Protein AF-A0A9P0J858-F1 (afdb_monomer_lite)

pLDDT: mean 81.97, std 13.22, range [47.34, 96.69]

Radius of gyration: 17.84 Å; chains: 1; bounding box: 43×34×47 Å

Sequence (240 aa):
MNMLKDSRVKEYVSSLEGWNPVQCMPLYCQCFNEHVSENAHSVTAHPFSNNMAELAATQGPKSIRSITMYISTTSYFNGDTMKYLVNEMLQSKDVATIEQYYNVLDQNFKMHPPCAQYMDKEYEKLLLLSYRKYFGEMSLWDYIIELLNQITTGDILYGDNEAYDLAFKRCLSFCICILQIDFEVSKRKNVRSLVAKCLNYHSRKTRMSVITKLLDMLYNTGYDFLTQVIDLALLVNQLK

Structure (mmCIF, N/CA/C/O backbone):
data_AF-A0A9P0J858-F1
#
_entry.id   AF-A0A9P0J858-F1
#
loop_
_atom_site.group_PDB
_atom_site.id
_atom_site.type_symbol
_atom_site.label_atom_id
_atom_site.label_alt_id
_atom_site.label_comp_id
_atom_site.label_asym_id
_atom_site.label_entity_id
_atom_site.label_seq_id
_atom_site.pdbx_PDB_ins_code
_atom_site.Cartn_x
_atom_site.Cartn_y
_atom_site.Cartn_z
_atom_site.occupancy
_atom_site.B_iso_or_equiv
_atom_site.auth_seq_id
_atom_site.auth_comp_id
_atom_site.auth_asym_id
_atom_site.auth_atom_id
_atom_site.pdbx_PDB_model_num
ATOM 1 N N . MET A 1 1 ? -21.632 -10.146 6.592 1.00 66.00 1 MET A N 1
ATOM 2 C CA . MET A 1 1 ? -20.884 -10.831 7.669 1.00 66.00 1 MET A CA 1
ATOM 3 C C . MET A 1 1 ? -19.796 -9.879 8.144 1.00 66.00 1 MET A C 1
ATOM 5 O O . MET A 1 1 ? -19.232 -9.228 7.283 1.00 66.00 1 MET A O 1
ATOM 9 N N . ASN A 1 2 ? -19.547 -9.746 9.452 1.00 82.25 2 ASN A N 1
ATOM 10 C CA . ASN A 1 2 ? -18.424 -8.942 9.960 1.00 82.25 2 ASN A CA 1
ATOM 11 C C . ASN A 1 2 ? -17.177 -9.836 10.000 1.00 82.25 2 ASN A C 1
ATOM 13 O O . ASN A 1 2 ? -17.187 -10.816 10.750 1.00 82.25 2 ASN A O 1
ATOM 17 N N . MET A 1 3 ? -16.144 -9.521 9.213 1.00 87.38 3 MET A N 1
ATOM 18 C CA . MET A 1 3 ? -14.974 -10.396 9.055 1.00 87.38 3 MET A CA 1
ATOM 19 C C . MET A 1 3 ? -14.223 -10.608 10.374 1.00 87.38 3 MET A C 1
ATOM 21 O O . MET A 1 3 ? -13.735 -11.698 10.634 1.00 87.38 3 MET A O 1
ATOM 25 N N . LEU A 1 4 ? -14.185 -9.604 11.258 1.00 85.19 4 LEU A N 1
ATOM 26 C CA . LEU A 1 4 ? -13.467 -9.687 12.538 1.00 85.19 4 LEU A CA 1
ATOM 27 C C . LEU A 1 4 ? -14.136 -10.662 13.523 1.00 85.19 4 LEU A C 1
ATOM 29 O O . LEU A 1 4 ? -13.590 -10.961 14.586 1.00 85.19 4 LEU A O 1
ATOM 33 N N . LYS A 1 5 ? -15.338 -11.158 13.197 1.00 87.06 5 LYS A N 1
ATOM 34 C CA . LYS A 1 5 ? -16.023 -12.215 13.949 1.00 87.06 5 LYS A CA 1
ATOM 35 C C . LYS A 1 5 ? -15.816 -13.617 13.358 1.00 87.06 5 LYS A C 1
ATOM 37 O O . LYS A 1 5 ? -16.161 -14.570 14.059 1.00 87.06 5 LYS A O 1
ATOM 42 N N . ASP A 1 6 ? -15.270 -13.740 12.143 1.00 88.62 6 ASP A N 1
ATOM 43 C CA . ASP A 1 6 ? -14.966 -15.017 11.474 1.00 88.62 6 ASP A CA 1
ATOM 44 C C . ASP A 1 6 ? -13.903 -15.798 12.267 1.00 88.62 6 ASP A C 1
ATOM 46 O O . ASP A 1 6 ? -12.954 -15.215 12.800 1.00 88.62 6 ASP A O 1
ATOM 50 N N . SER A 1 7 ? -14.074 -17.117 12.393 1.00 88.12 7 SER A N 1
ATOM 51 C CA . SER A 1 7 ? -13.167 -17.966 13.174 1.00 88.12 7 SER A CA 1
ATOM 52 C C . SER A 1 7 ? -11.755 -17.995 12.594 1.00 88.12 7 SER A C 1
ATOM 54 O O . SER A 1 7 ? -10.802 -17.927 13.362 1.00 88.12 7 SER A O 1
ATOM 56 N N . ARG A 1 8 ? -11.606 -17.988 11.264 1.00 85.62 8 ARG A N 1
ATOM 57 C CA . ARG A 1 8 ? -10.294 -18.000 10.594 1.00 85.62 8 ARG A CA 1
ATOM 58 C C . ARG A 1 8 ? -9.530 -16.707 10.847 1.00 85.62 8 ARG A C 1
ATOM 60 O O . ARG A 1 8 ? -8.325 -16.727 11.061 1.00 85.62 8 ARG A O 1
ATOM 67 N N . VAL A 1 9 ? -10.239 -15.577 10.866 1.00 85.12 9 VAL A N 1
ATOM 68 C CA . VAL A 1 9 ? -9.638 -14.277 11.197 1.00 85.12 9 VAL A CA 1
ATOM 69 C C . VAL A 1 9 ? -9.217 -14.245 12.667 1.00 85.12 9 VAL A C 1
ATOM 71 O O . VAL A 1 9 ? -8.133 -13.763 12.977 1.00 85.12 9 VAL A O 1
ATOM 74 N N . LYS A 1 10 ? -10.016 -14.807 13.583 1.00 86.88 10 LYS A N 1
ATOM 75 C CA . LYS A 1 10 ? -9.639 -14.919 15.004 1.00 86.88 10 LYS A CA 1
ATOM 76 C C . LYS A 1 10 ? -8.435 -15.828 15.230 1.00 86.88 10 LYS A C 1
ATOM 78 O O . LYS A 1 10 ? -7.585 -15.492 16.050 1.00 86.88 10 LYS A O 1
ATOM 83 N N . GLU A 1 11 ? -8.362 -16.954 14.527 1.00 86.38 11 GLU A N 1
ATOM 84 C CA . GLU A 1 11 ? -7.211 -17.862 14.552 1.00 86.38 11 GLU A CA 1
ATOM 85 C C . GLU A 1 11 ? -5.959 -17.162 14.028 1.00 86.38 11 GLU A C 1
ATOM 87 O O . GLU A 1 11 ? -4.933 -17.177 14.703 1.00 86.38 11 GLU A O 1
ATOM 92 N N . TYR A 1 12 ? -6.067 -16.462 12.894 1.00 84.56 12 TYR A N 1
ATOM 93 C CA . TYR A 1 12 ? -4.981 -15.648 12.357 1.00 84.56 12 TYR A CA 1
ATOM 94 C C . TYR A 1 12 ? -4.505 -14.606 13.374 1.00 84.56 12 TYR A C 1
ATOM 96 O O . TYR A 1 12 ? -3.331 -14.591 13.722 1.00 84.56 12 TYR A O 1
ATOM 104 N N . VAL A 1 13 ? -5.408 -13.803 13.943 1.00 81.75 13 VAL A N 1
ATOM 105 C CA . VAL A 1 13 ? -5.056 -12.801 14.967 1.00 81.75 13 VAL A CA 1
ATOM 106 C C . VAL A 1 13 ? -4.408 -13.442 16.194 1.00 81.75 13 VAL A C 1
ATOM 108 O O . VAL A 1 13 ? -3.458 -12.895 16.745 1.00 81.75 13 VAL A O 1
ATOM 111 N N . SER A 1 14 ? -4.891 -14.611 16.614 1.00 83.31 14 SER A N 1
ATOM 112 C CA . SER A 1 14 ? -4.324 -15.343 17.752 1.00 83.31 14 SER A CA 1
ATOM 113 C C . SER A 1 14 ? -2.917 -15.865 17.443 1.00 83.31 14 SER A C 1
ATOM 115 O O . SER A 1 14 ? -2.055 -15.818 18.314 1.00 83.31 14 SER A O 1
ATOM 117 N N . SER A 1 15 ? -2.659 -16.285 16.198 1.00 81.38 15 SER A N 1
ATOM 118 C CA . SER A 1 15 ? -1.329 -16.708 15.730 1.00 81.38 15 SER A CA 1
ATOM 119 C C . SER A 1 15 ? -0.301 -15.576 15.687 1.00 81.38 15 SER A C 1
ATOM 121 O O . SER A 1 15 ? 0.895 -15.840 15.618 1.00 81.38 15 SER A O 1
ATOM 123 N N . LEU A 1 16 ? -0.749 -14.319 15.753 1.00 71.94 16 LEU A N 1
ATOM 124 C CA . LEU A 1 16 ? 0.148 -13.174 15.844 1.00 71.94 16 LEU A CA 1
ATOM 125 C C . LEU A 1 16 ? 0.725 -12.990 17.249 1.00 71.94 16 LEU A C 1
ATOM 127 O O . LEU A 1 16 ? 1.634 -12.193 17.391 1.00 71.94 16 LEU A O 1
ATOM 131 N N . GLU A 1 17 ? 0.222 -13.663 18.292 1.00 71.50 17 GLU A N 1
ATOM 132 C CA . GLU A 1 17 ? 0.772 -13.601 19.664 1.00 71.50 17 GLU A CA 1
ATOM 133 C C . GLU A 1 17 ? 0.976 -12.169 20.217 1.00 71.50 17 GLU A C 1
ATOM 135 O O . GLU A 1 17 ? 1.878 -11.901 21.008 1.00 71.50 17 GLU A O 1
ATOM 140 N N . GLY A 1 18 ? 0.134 -11.218 19.799 1.00 62.19 18 GLY A N 1
ATOM 141 C CA . GLY A 1 18 ? 0.247 -9.804 20.181 1.00 62.19 18 GLY A CA 1
ATOM 142 C C . GLY A 1 18 ? 1.180 -8.966 19.295 1.00 62.19 18 GLY A C 1
ATOM 143 O O . GLY A 1 18 ? 1.258 -7.752 19.484 1.00 62.19 18 GLY A O 1
ATOM 144 N N . TRP A 1 19 ? 1.834 -9.574 18.305 1.00 60.59 19 TRP A N 1
ATOM 145 C CA . TRP A 1 19 ? 2.518 -8.872 17.224 1.00 60.59 19 TRP A CA 1
ATOM 146 C C . TRP A 1 19 ? 1.516 -8.251 16.246 1.00 60.59 19 TRP A C 1
ATOM 148 O O . TRP A 1 19 ? 0.384 -8.710 16.085 1.00 60.59 19 TRP A O 1
ATOM 158 N N . ASN A 1 20 ? 1.941 -7.190 15.560 1.00 61.28 20 ASN A N 1
ATOM 159 C CA . ASN A 1 20 ? 1.153 -6.637 14.466 1.00 61.28 20 ASN A CA 1
ATOM 160 C C . ASN A 1 20 ? 1.157 -7.601 13.263 1.00 61.28 20 ASN A C 1
ATOM 162 O O . ASN A 1 20 ? 2.195 -8.205 12.981 1.00 61.28 20 ASN A O 1
ATOM 166 N N . PRO A 1 21 ? 0.034 -7.711 12.523 1.00 57.91 21 PRO A N 1
ATOM 167 C CA . PRO A 1 21 ? -0.090 -8.599 11.359 1.00 57.91 21 PRO A CA 1
ATOM 168 C C . PRO A 1 21 ? 0.957 -8.296 10.287 1.00 57.91 21 PRO A C 1
ATOM 170 O O . PRO A 1 21 ? 1.506 -9.188 9.640 1.00 57.91 21 PRO A O 1
ATOM 173 N N . VAL A 1 22 ? 1.304 -7.016 10.164 1.00 58.97 22 VAL A N 1
ATOM 174 C CA . VAL A 1 22 ? 2.378 -6.568 9.300 1.00 58.97 22 VAL A CA 1
ATOM 175 C C . VAL A 1 22 ? 3.723 -6.780 10.001 1.00 58.97 22 VAL A C 1
ATOM 177 O O . VAL A 1 22 ? 4.236 -5.901 10.693 1.00 58.97 22 VAL A O 1
ATOM 180 N N . GLN A 1 23 ? 4.355 -7.922 9.740 1.00 51.47 23 GLN A N 1
ATOM 181 C CA . GLN A 1 23 ? 5.756 -8.181 10.101 1.00 51.47 23 GLN A CA 1
ATOM 182 C C . GLN A 1 23 ? 6.754 -7.434 9.186 1.00 51.47 23 GLN A C 1
ATOM 184 O O . GLN A 1 23 ? 7.890 -7.864 9.000 1.00 51.47 23 GLN A O 1
ATOM 189 N N . CYS A 1 24 ? 6.361 -6.285 8.621 1.00 51.75 24 CYS A N 1
ATOM 190 C CA . CYS A 1 24 ? 7.266 -5.324 7.987 1.00 51.75 24 CYS A CA 1
ATOM 191 C C . CYS A 1 24 ? 8.060 -4.607 9.096 1.00 51.75 24 CYS A C 1
ATOM 193 O O . CYS A 1 24 ? 7.981 -3.390 9.213 1.00 51.75 24 CYS A O 1
ATOM 195 N N . MET A 1 25 ? 8.785 -5.323 9.963 1.00 53.50 25 MET A N 1
ATOM 196 C CA . MET A 1 25 ? 9.724 -4.651 10.858 1.00 53.50 25 MET A CA 1
ATOM 197 C C . MET A 1 25 ? 10.929 -4.219 10.024 1.00 53.50 25 MET A C 1
ATOM 199 O O . MET A 1 25 ? 11.618 -5.077 9.464 1.00 53.50 25 MET A O 1
ATOM 203 N N . PRO A 1 26 ? 11.204 -2.909 9.900 1.00 55.34 26 PRO A N 1
ATOM 204 C CA . PRO A 1 26 ? 12.405 -2.459 9.228 1.00 55.34 26 PRO A CA 1
ATOM 205 C C . PRO A 1 26 ? 13.581 -2.986 10.035 1.00 55.34 26 PRO A C 1
ATOM 207 O O . PRO A 1 26 ? 13.772 -2.586 11.182 1.00 55.34 26 PRO A O 1
ATOM 210 N N . LEU A 1 27 ? 14.362 -3.882 9.432 1.00 49.22 27 LEU A N 1
ATOM 211 C CA . LEU A 1 27 ? 15.476 -4.580 10.084 1.00 49.22 27 LEU A CA 1
ATOM 212 C C . LEU A 1 27 ? 16.525 -3.619 10.679 1.00 49.22 27 LEU A C 1
ATOM 214 O O . LEU A 1 27 ? 17.363 -4.040 11.471 1.00 49.22 27 LEU A O 1
ATOM 218 N N . TYR A 1 28 ? 16.481 -2.336 10.297 1.00 51.25 28 TYR A N 1
ATOM 219 C CA . TYR A 1 28 ? 17.531 -1.361 10.565 1.00 51.25 28 TYR A CA 1
ATOM 220 C C . TYR A 1 28 ? 17.058 -0.010 11.145 1.00 51.25 28 TYR A C 1
ATOM 222 O O . TYR A 1 28 ? 17.923 0.783 11.519 1.00 51.25 28 TYR A O 1
ATOM 230 N N . CYS A 1 29 ? 15.748 0.304 11.254 1.00 59.34 29 CYS A N 1
ATOM 231 C CA . CYS A 1 29 ? 15.344 1.599 11.850 1.00 59.34 29 CYS A CA 1
ATOM 232 C C . CYS A 1 29 ? 15.440 1.512 13.379 1.00 59.34 29 CYS A C 1
ATOM 234 O O . CYS A 1 29 ? 14.600 0.918 14.055 1.00 59.34 29 CYS A O 1
ATOM 236 N N . GLN A 1 30 ? 16.467 2.157 13.934 1.00 55.56 30 GLN A N 1
ATOM 237 C CA . GLN A 1 30 ? 16.695 2.202 15.377 1.00 55.56 30 GLN A CA 1
ATOM 238 C C . GLN A 1 30 ? 15.524 2.844 16.136 1.00 55.56 30 GLN A C 1
ATOM 240 O O . GLN A 1 30 ? 15.331 2.504 17.295 1.00 55.56 30 GLN A O 1
ATOM 245 N N . CYS A 1 31 ? 14.687 3.689 15.511 1.00 57.62 31 CYS A N 1
ATOM 246 C CA . CYS A 1 31 ? 13.515 4.285 16.171 1.00 57.62 31 CYS A CA 1
ATOM 247 C C . CYS A 1 31 ? 12.468 3.273 16.667 1.00 57.62 31 CYS A C 1
ATOM 249 O O . CYS A 1 31 ? 11.548 3.667 17.386 1.00 57.62 31 CYS A O 1
ATOM 251 N N . PHE A 1 32 ? 12.577 1.995 16.294 1.00 57.56 32 PHE A N 1
ATOM 252 C CA . PHE A 1 32 ? 11.739 0.939 16.861 1.00 57.56 32 PHE A CA 1
ATOM 253 C C . PHE A 1 32 ? 12.270 0.390 18.194 1.00 57.56 32 PHE A C 1
ATOM 255 O O . PHE A 1 32 ? 11.466 -0.155 18.952 1.00 57.56 32 PHE A O 1
ATOM 262 N N . ASN A 1 33 ? 13.546 0.622 18.529 1.00 58.53 33 ASN A N 1
ATOM 263 C CA . ASN A 1 33 ? 14.139 0.287 19.825 1.00 58.53 33 ASN A CA 1
ATOM 264 C C . ASN A 1 33 ? 13.772 1.339 20.885 1.00 58.53 33 ASN A C 1
ATOM 266 O O . ASN A 1 33 ? 13.662 2.527 20.588 1.00 58.53 33 ASN A O 1
ATOM 270 N N . GLU A 1 34 ? 13.608 0.908 22.137 1.00 52.09 34 GLU A N 1
ATOM 271 C CA . GLU A 1 34 ? 13.047 1.718 23.232 1.00 52.09 34 GLU A CA 1
ATOM 272 C C . GLU A 1 34 ? 13.891 2.949 23.628 1.00 52.09 34 GLU A C 1
ATOM 274 O O . GLU A 1 34 ? 13.424 3.786 24.401 1.00 52.09 34 GLU A O 1
ATOM 279 N N . HIS A 1 35 ? 15.119 3.100 23.116 1.00 49.91 35 HIS A N 1
ATOM 280 C CA . HIS A 1 35 ? 16.083 4.119 23.555 1.00 49.91 35 HIS A CA 1
ATOM 281 C C . HIS A 1 35 ? 16.768 4.819 22.380 1.00 49.91 35 HIS A C 1
ATOM 283 O O . HIS A 1 35 ? 17.926 4.539 22.068 1.00 49.91 35 HIS A O 1
ATOM 289 N N . VAL A 1 36 ? 16.074 5.753 21.731 1.00 50.72 36 VAL A N 1
ATOM 290 C CA . VAL A 1 36 ? 16.665 6.536 20.641 1.00 50.72 36 VAL A CA 1
ATOM 291 C C . VAL A 1 36 ? 16.443 8.032 20.828 1.00 50.72 36 VAL A C 1
ATOM 293 O O . VAL A 1 36 ? 15.341 8.475 21.143 1.00 50.72 36 VAL A O 1
ATOM 296 N N . SER A 1 37 ? 17.519 8.803 20.634 1.00 48.28 37 SER A N 1
ATOM 297 C CA . SER A 1 37 ? 17.498 10.267 20.657 1.00 48.28 37 SER A CA 1
ATOM 298 C C . SER A 1 37 ? 16.643 10.815 19.510 1.00 48.28 37 SER A C 1
ATOM 300 O O . SER A 1 37 ? 16.574 10.215 18.437 1.00 48.28 37 SER A O 1
ATOM 302 N N . GLU A 1 38 ? 16.039 11.994 19.692 1.00 47.34 38 GLU A N 1
ATOM 303 C CA . GLU A 1 38 ? 15.241 12.694 18.662 1.00 47.34 38 GLU A CA 1
ATOM 304 C C . GLU A 1 38 ? 15.978 12.876 17.312 1.00 47.34 38 GLU A C 1
ATOM 306 O O . GLU A 1 38 ? 15.351 13.155 16.291 1.00 47.34 38 GLU A O 1
ATOM 311 N N . ASN A 1 39 ? 17.297 12.643 17.286 1.00 47.88 39 ASN A N 1
ATOM 312 C CA . ASN A 1 39 ? 18.208 12.863 16.170 1.00 47.88 39 ASN A CA 1
ATOM 313 C C . ASN A 1 39 ? 18.702 11.584 15.461 1.00 47.88 39 ASN A C 1
ATOM 315 O O . ASN A 1 39 ? 19.632 11.685 14.667 1.00 47.88 39 ASN A O 1
ATOM 319 N N . ALA A 1 40 ? 18.132 10.391 15.676 1.00 51.72 40 ALA A N 1
ATOM 320 C CA . ALA A 1 40 ? 18.616 9.173 14.988 1.00 51.72 40 ALA A CA 1
ATOM 321 C C . ALA A 1 40 ? 18.560 9.217 13.455 1.00 51.72 40 ALA A C 1
ATOM 323 O O . ALA A 1 40 ? 19.334 8.534 12.790 1.00 51.72 40 ALA A O 1
ATOM 324 N N . HIS A 1 41 ? 17.675 10.041 12.896 1.00 56.31 41 HIS A N 1
ATOM 325 C CA . HIS A 1 41 ? 17.655 10.347 11.469 1.00 56.31 41 HIS A CA 1
ATOM 326 C C . HIS A 1 41 ? 18.034 11.805 11.190 1.00 56.31 41 HIS A C 1
ATOM 328 O O . HIS A 1 41 ? 17.523 12.380 10.227 1.00 56.31 41 HIS A O 1
ATOM 334 N N . SER A 1 42 ? 18.874 12.420 12.041 1.00 52.47 42 SER A N 1
ATOM 335 C CA . SER A 1 42 ? 19.384 13.791 11.865 1.00 52.47 42 SER A CA 1
ATOM 336 C C . SER A 1 42 ? 19.690 14.038 10.396 1.00 52.47 42 SER A C 1
ATOM 338 O O . SER A 1 42 ? 20.321 13.165 9.815 1.00 52.47 42 SER A O 1
ATOM 340 N N . VAL A 1 43 ? 19.222 15.161 9.835 1.00 55.62 43 VAL A N 1
ATOM 341 C CA . VAL A 1 43 ? 19.233 15.634 8.425 1.00 55.62 43 VAL A CA 1
ATOM 342 C C . VAL A 1 43 ? 20.446 15.189 7.574 1.00 55.62 43 VAL A C 1
ATOM 344 O O . VAL A 1 43 ? 21.252 15.999 7.136 1.00 55.62 43 VAL A O 1
ATOM 347 N N . THR A 1 44 ? 20.605 13.891 7.351 1.00 60.50 44 THR A N 1
ATOM 348 C CA . THR A 1 44 ? 21.760 13.270 6.675 1.00 60.50 44 THR A CA 1
ATOM 349 C C . THR A 1 44 ? 21.323 12.505 5.440 1.00 60.50 44 THR A C 1
ATOM 351 O O . THR A 1 44 ? 22.143 12.238 4.566 1.00 60.50 44 THR A O 1
ATOM 354 N N . ALA A 1 45 ? 20.031 12.182 5.348 1.00 71.44 45 ALA A N 1
ATOM 355 C CA . ALA A 1 45 ? 19.435 11.608 4.164 1.00 71.44 45 ALA A CA 1
ATOM 356 C C . ALA A 1 45 ? 18.876 12.716 3.264 1.00 71.44 45 ALA A C 1
ATOM 358 O O . ALA A 1 45 ? 18.123 13.583 3.718 1.00 71.44 45 ALA A O 1
ATOM 359 N N . HIS A 1 46 ? 19.229 12.679 1.982 1.00 80.31 46 HIS A N 1
ATOM 360 C CA . HIS A 1 46 ? 18.769 13.641 0.984 1.00 80.31 46 HIS A CA 1
ATOM 361 C C . HIS A 1 46 ? 17.959 12.945 -0.114 1.00 80.31 46 HIS A C 1
ATOM 363 O O . HIS A 1 46 ? 18.290 11.817 -0.498 1.00 80.31 46 HIS A O 1
ATOM 369 N N . PRO A 1 47 ? 16.912 13.603 -0.642 1.00 82.00 47 PRO A N 1
ATOM 370 C CA . PRO A 1 47 ? 16.139 13.033 -1.728 1.00 82.00 47 PRO A CA 1
ATOM 371 C C . PRO A 1 47 ? 17.034 12.878 -2.960 1.00 82.00 47 PRO A C 1
ATOM 373 O O . PRO A 1 47 ? 17.735 13.810 -3.363 1.00 82.00 47 PRO A O 1
ATOM 376 N N . PHE A 1 48 ? 17.010 11.697 -3.558 1.00 75.88 48 PHE A N 1
ATOM 377 C CA . PHE A 1 48 ? 17.656 11.441 -4.830 1.00 75.88 48 PHE A CA 1
ATOM 378 C C . PHE A 1 48 ? 16.927 12.195 -5.950 1.00 75.88 48 PHE A C 1
ATOM 380 O O . PHE A 1 48 ? 15.713 12.396 -5.895 1.00 75.88 48 PHE A O 1
ATOM 387 N N . SER A 1 49 ? 17.667 12.632 -6.970 1.00 65.88 49 SER A N 1
ATOM 388 C CA . SER A 1 49 ? 17.116 13.430 -8.071 1.00 65.88 49 SER A CA 1
ATOM 389 C C . SER A 1 49 ? 16.045 12.659 -8.856 1.00 65.88 49 SER A C 1
ATOM 391 O O . SER A 1 49 ? 16.352 11.645 -9.487 1.00 65.88 49 SER A O 1
ATOM 393 N N . ASN A 1 50 ? 14.809 13.179 -8.867 1.00 61.81 50 ASN A N 1
ATOM 394 C CA . ASN A 1 50 ? 13.646 12.594 -9.558 1.00 61.81 50 ASN A CA 1
ATOM 395 C C . ASN A 1 50 ? 13.931 12.274 -11.035 1.00 61.81 50 ASN A C 1
ATOM 397 O O . ASN A 1 50 ? 13.507 11.237 -11.542 1.00 61.81 50 ASN A O 1
ATOM 401 N N . ASN A 1 51 ? 14.707 13.133 -11.709 1.00 64.25 51 ASN A N 1
ATOM 402 C CA . ASN A 1 51 ? 15.000 12.997 -13.135 1.00 64.25 51 ASN A CA 1
ATOM 403 C C . ASN A 1 51 ? 15.689 11.666 -13.458 1.00 64.25 51 ASN A C 1
ATOM 405 O O . ASN A 1 51 ? 15.450 11.104 -14.514 1.00 64.25 51 ASN A O 1
ATOM 409 N N . MET A 1 52 ? 16.528 11.138 -12.565 1.00 61.94 52 MET A N 1
ATOM 410 C CA . MET A 1 52 ? 17.269 9.896 -12.812 1.00 61.94 52 MET A CA 1
ATOM 411 C C . MET A 1 52 ? 16.390 8.647 -12.672 1.00 61.94 52 MET A C 1
ATOM 413 O O . MET A 1 52 ? 16.589 7.693 -13.417 1.00 61.94 52 MET A O 1
ATOM 417 N N . ALA A 1 53 ? 15.410 8.650 -11.763 1.00 63.34 53 ALA A N 1
ATOM 418 C CA . ALA A 1 53 ? 14.462 7.543 -11.623 1.00 63.34 53 ALA A CA 1
ATOM 419 C C . ALA A 1 53 ? 13.507 7.475 -12.827 1.00 63.34 53 ALA A C 1
ATOM 421 O O . ALA A 1 53 ? 13.292 6.399 -13.384 1.00 63.34 53 ALA A O 1
ATOM 422 N N . GLU A 1 54 ? 13.009 8.631 -13.279 1.00 68.06 54 GLU A N 1
ATOM 423 C CA . GLU A 1 54 ? 12.206 8.745 -14.504 1.00 68.06 54 GLU A CA 1
ATOM 424 C C . GLU A 1 54 ? 13.028 8.387 -15.760 1.00 68.06 54 GLU A C 1
ATOM 426 O O . GLU A 1 54 ? 12.560 7.647 -16.628 1.00 68.06 54 GLU A O 1
ATOM 431 N N . LEU A 1 55 ? 14.289 8.830 -15.849 1.00 61.00 55 LEU A N 1
ATOM 432 C CA . LEU A 1 55 ? 15.191 8.486 -16.959 1.00 61.00 55 LEU A CA 1
ATOM 433 C C . LEU A 1 55 ? 15.545 6.990 -16.992 1.00 61.00 55 LEU A C 1
ATOM 435 O O . LEU A 1 55 ? 15.541 6.383 -18.059 1.00 61.00 55 LEU A O 1
ATOM 439 N N . ALA A 1 56 ? 15.822 6.365 -15.847 1.00 59.22 56 ALA A N 1
ATOM 440 C CA . ALA A 1 56 ? 16.172 4.943 -15.784 1.00 59.22 56 ALA A CA 1
ATOM 441 C C . ALA A 1 56 ? 14.977 4.012 -16.071 1.00 59.22 56 ALA A C 1
ATOM 443 O O . ALA A 1 56 ? 15.160 2.900 -16.568 1.00 59.22 56 ALA A O 1
ATOM 444 N N . ALA A 1 57 ? 13.752 4.470 -15.805 1.00 58.62 57 ALA A N 1
ATOM 445 C CA . ALA A 1 57 ? 12.528 3.756 -16.159 1.00 58.62 57 ALA A CA 1
ATOM 446 C C . ALA A 1 57 ? 12.142 3.896 -17.648 1.00 58.62 57 ALA A C 1
ATOM 448 O O . ALA A 1 57 ? 11.447 3.031 -18.183 1.00 58.62 57 ALA A O 1
ATOM 449 N N . THR A 1 58 ? 12.618 4.945 -18.329 1.00 63.66 58 THR A N 1
ATOM 450 C CA . THR A 1 58 ? 12.298 5.239 -19.739 1.00 63.66 58 THR A CA 1
ATOM 451 C C . THR A 1 58 ? 13.377 4.803 -20.739 1.00 63.66 58 THR A C 1
ATOM 453 O O . THR A 1 58 ? 13.085 4.690 -21.930 1.00 63.66 58 THR A O 1
ATOM 456 N N . GLN A 1 59 ? 14.606 4.511 -20.298 1.00 57.09 59 GLN A N 1
ATOM 457 C CA . GLN A 1 59 ? 15.672 4.005 -21.172 1.00 57.09 59 GLN A CA 1
ATOM 458 C C . GLN A 1 59 ? 15.540 2.499 -21.454 1.00 57.09 59 GLN A C 1
ATOM 460 O O . GLN A 1 59 ? 15.301 1.691 -20.558 1.00 57.09 59 GLN A O 1
ATOM 465 N N . GLY A 1 60 ? 15.720 2.114 -22.721 1.00 53.56 60 GLY A N 1
ATOM 466 C CA . GLY A 1 60 ? 15.824 0.715 -23.138 1.00 53.56 60 GLY A CA 1
ATOM 467 C C . GLY A 1 60 ? 17.287 0.249 -23.164 1.00 53.56 60 GLY A C 1
ATOM 468 O O . GLY A 1 60 ? 18.097 0.931 -23.795 1.00 53.56 60 GLY A O 1
ATOM 469 N N . PRO A 1 61 ? 17.640 -0.906 -22.556 1.00 61.56 61 PRO A N 1
ATOM 470 C CA . PRO A 1 61 ? 16.805 -1.813 -21.755 1.00 61.56 61 PRO A CA 1
ATOM 471 C C . PRO A 1 61 ? 16.498 -1.267 -20.347 1.00 61.56 61 PRO A C 1
ATOM 473 O O . PRO A 1 61 ? 17.357 -0.642 -19.727 1.00 61.56 61 PRO A O 1
ATOM 476 N N . LYS A 1 62 ? 15.290 -1.555 -19.830 1.00 62.91 62 LYS A N 1
ATOM 477 C CA . LYS A 1 62 ? 14.833 -1.108 -18.502 1.00 62.91 62 LYS A CA 1
ATOM 478 C C . LYS A 1 62 ? 15.820 -1.558 -17.423 1.00 62.91 62 LYS A C 1
ATOM 480 O O . LYS A 1 62 ? 15.963 -2.750 -17.161 1.00 62.91 62 LYS A O 1
ATOM 485 N N . SER A 1 63 ? 16.478 -0.602 -16.776 1.00 65.88 63 SER A N 1
ATOM 486 C CA . SER A 1 63 ? 17.467 -0.833 -15.716 1.00 65.88 63 SER A CA 1
ATOM 487 C C . SER A 1 63 ? 16.900 -0.502 -14.332 1.00 65.88 63 SER A C 1
ATOM 489 O O . SER A 1 63 ? 17.630 -0.114 -13.425 1.00 65.88 63 SER A O 1
ATOM 491 N N . ILE A 1 64 ? 15.588 -0.698 -14.140 1.00 72.44 64 ILE A N 1
ATOM 492 C CA . ILE A 1 64 ? 14.861 -0.344 -12.907 1.00 72.44 64 ILE A CA 1
ATOM 493 C C . ILE A 1 64 ? 15.519 -0.985 -11.680 1.00 72.44 64 ILE A C 1
ATOM 495 O O . ILE A 1 64 ? 15.692 -0.331 -10.657 1.00 72.44 64 ILE A O 1
ATOM 499 N N . ARG A 1 65 ? 15.991 -2.235 -11.789 1.00 68.06 65 ARG A N 1
ATOM 500 C CA . ARG A 1 65 ? 16.736 -2.895 -10.704 1.00 68.06 65 ARG A CA 1
ATOM 501 C C . ARG A 1 65 ? 18.014 -2.147 -10.316 1.00 68.06 65 ARG A C 1
ATOM 503 O O . ARG A 1 65 ? 18.362 -2.131 -9.146 1.00 68.06 65 ARG A O 1
ATOM 510 N N . SER A 1 66 ? 18.712 -1.521 -11.258 1.00 73.50 66 SER A N 1
ATOM 511 C CA . SER A 1 66 ? 19.910 -0.729 -10.960 1.00 73.50 66 SER A CA 1
ATOM 512 C C . SER A 1 66 ? 19.578 0.514 -10.135 1.00 73.50 66 SER A C 1
ATOM 514 O O . SER A 1 66 ? 20.424 0.967 -9.375 1.00 73.50 66 SER A O 1
ATOM 516 N N . ILE A 1 67 ? 18.339 1.019 -10.194 1.00 78.06 67 ILE A N 1
ATOM 517 C CA . ILE A 1 67 ? 17.899 2.190 -9.424 1.00 78.06 67 ILE A CA 1
ATOM 518 C C . ILE A 1 67 ? 17.982 1.936 -7.910 1.00 78.06 67 ILE A C 1
ATOM 520 O O . ILE A 1 67 ? 18.223 2.873 -7.150 1.00 78.06 67 ILE A O 1
ATOM 524 N N . THR A 1 68 ? 17.871 0.680 -7.451 1.00 80.75 68 THR A N 1
ATOM 525 C CA . THR A 1 68 ? 18.009 0.358 -6.019 1.00 80.75 68 THR A CA 1
ATOM 526 C C . THR A 1 68 ? 19.365 0.769 -5.453 1.00 80.75 68 THR A C 1
ATOM 528 O O . THR A 1 68 ? 19.461 1.019 -4.258 1.00 80.75 68 THR A O 1
ATOM 531 N N . MET A 1 69 ? 20.409 0.861 -6.289 1.00 77.88 69 MET A N 1
ATOM 532 C CA . MET A 1 69 ? 21.753 1.261 -5.855 1.00 77.88 69 MET A CA 1
ATOM 533 C C . MET A 1 69 ? 21.825 2.709 -5.356 1.00 77.88 69 MET A C 1
ATOM 535 O O . MET A 1 69 ? 22.782 3.076 -4.680 1.00 77.88 69 MET A O 1
ATOM 539 N N . TYR A 1 70 ? 20.830 3.529 -5.699 1.00 79.12 70 TYR A N 1
ATOM 540 C CA . TYR A 1 70 ? 20.726 4.913 -5.247 1.00 79.12 70 TYR A CA 1
ATOM 541 C C . TYR A 1 70 ? 20.029 5.048 -3.891 1.00 79.12 70 TYR A C 1
ATOM 543 O O . TYR A 1 70 ? 20.072 6.120 -3.296 1.00 79.12 70 TYR A O 1
ATOM 551 N N . ILE A 1 71 ? 19.421 3.972 -3.382 1.00 83.62 71 ILE A N 1
ATOM 552 C CA . ILE A 1 71 ? 18.876 3.931 -2.027 1.00 83.62 71 ILE A CA 1
ATOM 553 C C . ILE A 1 71 ? 20.013 3.534 -1.088 1.00 83.62 71 ILE A C 1
ATOM 555 O O . ILE A 1 71 ? 20.549 2.428 -1.160 1.00 83.62 71 ILE A O 1
ATOM 559 N N . SER A 1 72 ? 20.375 4.442 -0.192 1.00 82.00 72 SER A N 1
ATOM 560 C CA . SER A 1 72 ? 21.413 4.231 0.816 1.00 82.00 72 SER A CA 1
ATOM 561 C C . SER A 1 72 ? 20.959 4.799 2.153 1.00 82.00 72 SER A C 1
ATOM 563 O O . SER A 1 72 ? 19.909 5.422 2.246 1.00 82.00 72 SER A O 1
ATOM 565 N N . THR A 1 73 ? 21.769 4.670 3.200 1.00 78.19 73 THR A N 1
ATOM 566 C CA . THR A 1 73 ? 21.479 5.307 4.494 1.00 78.19 73 THR A CA 1
ATOM 567 C C . THR A 1 73 ? 21.381 6.836 4.413 1.00 78.19 73 THR A C 1
ATOM 569 O O . THR A 1 73 ? 20.766 7.449 5.281 1.00 78.19 73 THR A O 1
ATOM 572 N N . THR A 1 74 ? 21.945 7.457 3.371 1.00 79.88 74 THR A N 1
ATOM 573 C CA . THR A 1 74 ? 21.989 8.915 3.173 1.00 79.88 74 THR A CA 1
ATOM 574 C C . THR A 1 74 ? 21.253 9.388 1.915 1.00 79.88 74 THR A C 1
ATOM 576 O O . THR A 1 74 ? 21.250 10.583 1.613 1.00 79.88 74 THR A O 1
ATOM 579 N N . SER A 1 75 ? 20.598 8.494 1.171 1.00 83.44 75 SER A N 1
ATOM 580 C CA . SER A 1 75 ? 19.819 8.867 -0.011 1.00 83.44 75 SER A CA 1
ATOM 581 C C . SER A 1 75 ? 18.553 8.029 -0.155 1.00 83.44 75 SER A C 1
ATOM 583 O O . SER A 1 75 ? 18.572 6.820 0.077 1.00 83.44 75 SER A O 1
ATOM 585 N N . TYR A 1 76 ? 17.449 8.687 -0.510 1.00 86.50 76 TYR A N 1
ATOM 586 C CA . TYR A 1 76 ? 16.112 8.092 -0.571 1.00 86.50 76 TYR A CA 1
ATOM 587 C C . TYR A 1 76 ? 15.291 8.648 -1.737 1.00 86.50 76 TYR A C 1
ATOM 589 O O . TYR A 1 76 ? 15.568 9.733 -2.246 1.00 86.50 76 TYR A O 1
ATOM 597 N N . PHE A 1 77 ? 14.227 7.950 -2.129 1.00 88.38 77 PHE A N 1
ATOM 598 C CA . PHE A 1 77 ? 13.228 8.477 -3.058 1.00 88.38 77 PHE A CA 1
ATOM 599 C C . PHE A 1 77 ? 12.126 9.230 -2.319 1.00 88.38 77 PHE A C 1
ATOM 601 O O . PHE A 1 77 ? 11.470 8.686 -1.431 1.00 88.38 77 PHE A O 1
ATOM 608 N N . ASN A 1 78 ? 11.921 10.491 -2.705 1.00 89.94 78 ASN A N 1
ATOM 609 C CA . ASN A 1 78 ? 10.858 11.339 -2.169 1.00 89.94 78 ASN A CA 1
ATOM 610 C C . ASN A 1 78 ? 9.465 10.906 -2.661 1.00 89.94 78 ASN A C 1
ATOM 612 O O . ASN A 1 78 ? 9.322 10.050 -3.536 1.00 89.94 78 ASN A O 1
ATOM 616 N N . GLY A 1 79 ? 8.424 11.538 -2.121 1.00 90.62 79 GLY A N 1
ATOM 617 C CA . GLY A 1 79 ? 7.030 11.233 -2.415 1.00 90.62 79 GLY A CA 1
ATOM 618 C C . GLY A 1 79 ? 6.665 11.363 -3.893 1.00 90.62 79 GLY A C 1
ATOM 619 O O . GLY A 1 79 ? 5.889 10.552 -4.383 1.00 90.62 79 GLY A O 1
ATOM 620 N N . ASP A 1 80 ? 7.236 12.320 -4.633 1.00 88.31 80 ASP A N 1
ATOM 621 C CA . ASP A 1 80 ? 6.955 12.461 -6.073 1.00 88.31 80 ASP A CA 1
ATOM 622 C C . ASP A 1 80 ? 7.544 11.301 -6.879 1.00 88.31 80 ASP A C 1
ATOM 624 O O . ASP A 1 80 ? 6.860 10.726 -7.726 1.00 88.31 80 ASP A O 1
ATOM 628 N N . THR A 1 81 ? 8.784 10.914 -6.573 1.00 88.69 81 THR A N 1
ATOM 629 C CA . THR A 1 81 ? 9.424 9.757 -7.207 1.00 88.69 81 THR A CA 1
ATOM 630 C C . THR A 1 81 ? 8.674 8.474 -6.861 1.00 88.69 81 THR A C 1
ATOM 632 O O . THR A 1 81 ? 8.386 7.674 -7.746 1.00 88.69 81 THR A O 1
ATOM 635 N N . MET A 1 82 ? 8.278 8.288 -5.597 1.00 92.31 82 MET A N 1
ATOM 636 C CA . MET A 1 82 ? 7.476 7.128 -5.200 1.00 92.31 82 MET A CA 1
ATOM 637 C C . MET A 1 82 ? 6.125 7.086 -5.926 1.00 92.31 82 MET A C 1
ATOM 639 O O . MET A 1 82 ? 5.713 6.009 -6.347 1.00 92.31 82 MET A O 1
ATOM 643 N N . LYS A 1 83 ? 5.457 8.229 -6.146 1.00 92.62 83 LYS A N 1
ATOM 644 C CA . LYS A 1 83 ? 4.216 8.277 -6.941 1.00 92.62 83 LYS A CA 1
ATOM 645 C C . LYS A 1 83 ? 4.435 7.805 -8.367 1.00 92.62 83 LYS A C 1
ATOM 647 O O . LYS A 1 83 ? 3.643 7.006 -8.853 1.00 92.62 83 LYS A O 1
ATOM 652 N N . TYR A 1 84 ? 5.496 8.286 -9.013 1.00 90.00 84 TYR A N 1
ATOM 653 C CA . TYR A 1 84 ? 5.859 7.843 -10.354 1.00 90.00 84 TYR A CA 1
ATOM 654 C C . TYR A 1 84 ? 6.063 6.324 -10.392 1.00 90.00 84 TYR A C 1
ATOM 656 O O . TYR A 1 84 ? 5.401 5.641 -11.165 1.00 90.00 84 TYR A O 1
ATOM 664 N N . LEU A 1 85 ? 6.895 5.780 -9.497 1.00 91.31 85 LEU A N 1
ATOM 665 C CA . LEU A 1 85 ? 7.191 4.344 -9.449 1.00 91.31 85 LEU A CA 1
ATOM 666 C C . LEU A 1 85 ? 5.939 3.493 -9.182 1.00 91.31 85 LEU A C 1
ATOM 668 O O . LEU A 1 85 ? 5.749 2.466 -9.828 1.00 91.31 85 LEU A O 1
ATOM 672 N N . VAL A 1 86 ? 5.064 3.923 -8.265 1.00 95.25 86 VAL A N 1
ATOM 673 C CA . VAL A 1 86 ? 3.787 3.241 -7.999 1.00 95.25 86 VAL A CA 1
ATOM 674 C C . VAL A 1 86 ? 2.872 3.299 -9.224 1.00 95.25 86 VAL A C 1
ATOM 676 O O . VAL A 1 86 ? 2.258 2.292 -9.568 1.00 95.25 86 VAL A O 1
ATOM 679 N N . ASN A 1 87 ? 2.792 4.444 -9.906 1.00 94.12 87 ASN A N 1
ATOM 680 C CA . ASN A 1 87 ? 1.985 4.584 -11.115 1.00 94.12 87 ASN A CA 1
ATOM 681 C C . ASN A 1 87 ? 2.493 3.678 -12.245 1.00 94.12 87 ASN A C 1
ATOM 683 O O . ASN A 1 87 ? 1.699 2.955 -12.839 1.00 94.12 87 ASN A O 1
ATOM 687 N N . GLU A 1 88 ? 3.801 3.663 -12.507 1.00 91.69 88 GLU A N 1
ATOM 688 C CA . GLU A 1 88 ? 4.395 2.781 -13.519 1.00 91.69 88 GLU A CA 1
ATOM 689 C C . GLU A 1 88 ? 4.180 1.301 -13.187 1.00 91.69 88 GLU A C 1
ATOM 691 O O . GLU A 1 88 ? 3.865 0.507 -14.073 1.00 91.69 88 GLU A O 1
ATOM 696 N N . MET A 1 89 ? 4.297 0.924 -11.909 1.00 94.38 89 MET A N 1
ATOM 697 C CA . MET A 1 89 ? 4.011 -0.435 -11.452 1.00 94.38 89 MET A CA 1
ATOM 698 C C . MET A 1 89 ? 2.561 -0.831 -11.756 1.00 94.38 89 MET A C 1
ATOM 700 O O . MET A 1 89 ? 2.332 -1.892 -12.326 1.00 94.38 89 MET A O 1
ATOM 704 N N . LEU A 1 90 ? 1.596 0.032 -11.420 1.00 94.69 90 LEU A N 1
ATOM 705 C CA . LEU A 1 90 ? 0.164 -0.207 -11.640 1.00 94.69 90 LEU A CA 1
ATOM 706 C C . LEU A 1 90 ? -0.230 -0.235 -13.124 1.00 94.69 90 LEU A C 1
ATOM 708 O O . LEU A 1 90 ? -1.213 -0.878 -13.480 1.00 94.69 90 LEU A O 1
ATOM 712 N N . GLN A 1 91 ? 0.518 0.453 -13.990 1.00 92.50 91 GLN A N 1
ATOM 713 C CA . GLN A 1 91 ? 0.280 0.475 -15.439 1.00 92.50 91 GLN A CA 1
ATOM 714 C C . GLN A 1 91 ? 1.049 -0.614 -16.202 1.00 92.50 91 GLN A C 1
ATOM 716 O O . GLN A 1 91 ? 0.809 -0.825 -17.397 1.00 92.50 91 GLN A O 1
ATOM 721 N N . SER A 1 92 ? 1.985 -1.301 -15.544 1.00 92.06 92 SER A N 1
ATOM 722 C CA . SER A 1 92 ? 2.802 -2.331 -16.175 1.00 92.06 92 SER A CA 1
ATOM 723 C C . SER A 1 92 ? 1.968 -3.555 -16.548 1.00 92.06 92 SER A C 1
ATOM 725 O O . SER A 1 92 ? 1.153 -4.049 -15.776 1.00 92.06 92 SER A O 1
ATOM 727 N N . LYS A 1 93 ? 2.229 -4.083 -17.745 1.00 92.81 93 LYS A N 1
ATOM 728 C CA . LYS A 1 93 ? 1.642 -5.336 -18.250 1.00 92.81 93 LYS A CA 1
ATOM 729 C C . LYS A 1 93 ? 2.589 -6.530 -18.120 1.00 92.81 93 LYS A C 1
ATOM 731 O O . LYS A 1 93 ? 2.255 -7.624 -18.555 1.00 92.81 93 LYS A O 1
ATOM 736 N N . ASP A 1 94 ? 3.783 -6.301 -17.578 1.00 92.75 94 ASP A N 1
ATOM 737 C CA . ASP A 1 94 ? 4.833 -7.302 -17.418 1.00 92.75 94 ASP A CA 1
ATOM 738 C C . ASP A 1 94 ? 5.107 -7.555 -15.931 1.00 92.75 94 ASP A C 1
ATOM 740 O O . ASP A 1 94 ? 5.455 -6.630 -15.187 1.00 92.75 94 ASP A O 1
ATOM 744 N N . VAL A 1 95 ? 4.973 -8.819 -15.523 1.00 93.31 95 VAL A N 1
ATOM 745 C CA . VAL A 1 95 ? 5.155 -9.297 -14.142 1.00 93.31 95 VAL A CA 1
ATOM 746 C C . VAL A 1 95 ? 6.568 -9.012 -13.634 1.00 93.31 95 VAL A C 1
ATOM 748 O O . VAL A 1 95 ? 6.740 -8.523 -12.517 1.00 93.31 95 VAL A O 1
ATOM 751 N N . ALA A 1 96 ? 7.592 -9.245 -14.459 1.00 91.06 96 ALA A N 1
ATOM 752 C CA . ALA A 1 96 ? 8.976 -9.012 -14.053 1.00 91.06 96 ALA A CA 1
ATOM 753 C C . ALA A 1 96 ? 9.241 -7.524 -13.774 1.00 91.06 96 ALA A C 1
ATOM 755 O O . ALA A 1 96 ? 9.909 -7.177 -12.799 1.00 91.06 96 ALA A O 1
ATOM 756 N N . THR A 1 97 ? 8.686 -6.636 -14.598 1.00 90.12 97 THR A N 1
ATOM 757 C CA . THR A 1 97 ? 8.752 -5.184 -14.410 1.00 90.12 97 THR A CA 1
ATOM 758 C C . THR A 1 97 ? 8.023 -4.744 -13.135 1.00 90.12 97 THR A C 1
ATOM 760 O O . THR A 1 97 ? 8.548 -3.904 -12.402 1.00 90.12 97 THR A O 1
ATOM 763 N N . ILE A 1 98 ? 6.853 -5.319 -12.833 1.00 93.81 98 ILE A N 1
ATOM 764 C CA . ILE A 1 98 ? 6.102 -5.028 -11.596 1.00 93.81 98 ILE A CA 1
ATOM 765 C C . ILE A 1 98 ? 6.956 -5.336 -10.368 1.00 93.81 98 ILE A C 1
ATOM 767 O O . ILE A 1 98 ? 7.119 -4.483 -9.496 1.00 93.81 98 ILE A O 1
ATOM 771 N N . GLU A 1 99 ? 7.562 -6.522 -10.331 1.00 93.31 99 GLU A N 1
ATOM 772 C CA . GLU A 1 99 ? 8.443 -6.920 -9.234 1.00 93.31 99 GLU A CA 1
ATOM 773 C C . GLU A 1 99 ? 9.664 -6.002 -9.117 1.00 93.31 99 GLU A C 1
ATOM 775 O O . GLU A 1 99 ? 10.091 -5.673 -8.013 1.00 93.31 99 GLU A O 1
ATOM 780 N N . GLN A 1 100 ? 10.228 -5.520 -10.228 1.00 91.31 100 GLN A N 1
ATOM 781 C CA . GLN A 1 100 ? 11.336 -4.562 -10.171 1.00 91.31 100 GLN A CA 1
ATOM 782 C C . GLN A 1 100 ? 10.926 -3.236 -9.521 1.00 91.31 100 GLN A C 1
ATOM 784 O O . GLN A 1 100 ? 11.640 -2.765 -8.636 1.00 91.31 100 GLN A O 1
ATOM 789 N N . TYR A 1 101 ? 9.784 -2.654 -9.904 1.00 92.44 101 TYR A N 1
ATOM 790 C CA . TYR A 1 101 ? 9.284 -1.435 -9.259 1.00 92.44 101 TYR A CA 1
ATOM 791 C C . TYR A 1 101 ? 8.972 -1.659 -7.781 1.00 92.44 101 TYR A C 1
ATOM 793 O O . TYR A 1 101 ? 9.370 -0.849 -6.941 1.00 92.44 101 TYR A O 1
ATOM 801 N N . TYR A 1 102 ? 8.316 -2.774 -7.452 1.00 94.12 102 TYR A N 1
ATOM 802 C CA . TYR A 1 102 ? 8.015 -3.119 -6.069 1.00 94.12 102 TYR A CA 1
ATOM 803 C C . TYR A 1 102 ? 9.289 -3.263 -5.231 1.00 94.12 102 TYR A C 1
ATOM 805 O O . TYR A 1 102 ? 9.365 -2.690 -4.152 1.00 94.12 102 TYR A O 1
ATOM 813 N N . ASN A 1 103 ? 10.323 -3.934 -5.744 1.00 91.25 103 ASN A N 1
ATOM 814 C CA . ASN A 1 103 ? 11.603 -4.080 -5.048 1.00 91.25 103 ASN A CA 1
ATOM 815 C C . ASN A 1 103 ? 12.282 -2.730 -4.772 1.00 91.25 103 ASN A C 1
ATOM 817 O O . ASN A 1 103 ? 12.890 -2.553 -3.718 1.00 91.25 103 ASN A O 1
ATOM 821 N N . VAL A 1 104 ? 12.173 -1.761 -5.688 1.00 90.25 104 VAL A N 1
ATOM 822 C CA . VAL A 1 104 ? 12.682 -0.399 -5.459 1.00 90.25 104 VAL A CA 1
ATOM 823 C C . VAL A 1 104 ? 11.910 0.294 -4.332 1.00 90.25 104 VAL A C 1
ATOM 825 O O . VAL A 1 104 ? 12.525 0.869 -3.433 1.00 90.25 104 VAL A O 1
ATOM 828 N N . LEU A 1 105 ? 10.576 0.219 -4.355 1.00 93.19 105 LEU A N 1
ATOM 829 C CA . LEU A 1 105 ? 9.711 0.806 -3.326 1.00 93.19 105 LEU A CA 1
ATOM 830 C C . LEU A 1 105 ? 9.945 0.166 -1.950 1.00 93.19 105 LEU A C 1
ATOM 832 O O . LEU A 1 105 ? 10.114 0.873 -0.958 1.00 93.19 105 LEU A O 1
ATOM 836 N N . ASP A 1 106 ? 10.006 -1.163 -1.905 1.00 91.62 106 ASP A N 1
ATOM 837 C CA . ASP A 1 106 ? 10.246 -1.950 -0.698 1.00 91.62 106 ASP A CA 1
ATOM 838 C C . ASP A 1 106 ? 11.630 -1.660 -0.104 1.00 91.62 106 ASP A C 1
ATOM 840 O O . ASP A 1 106 ? 11.750 -1.419 1.097 1.00 91.62 106 ASP A O 1
ATOM 844 N N . GLN A 1 107 ? 12.675 -1.572 -0.934 1.00 88.69 107 GLN A N 1
ATOM 845 C CA . GLN A 1 107 ? 14.012 -1.203 -0.468 1.00 88.69 107 GLN A CA 1
ATOM 846 C C . GLN A 1 107 ? 14.048 0.224 0.095 1.00 88.69 107 GLN A C 1
ATOM 848 O O . GLN A 1 107 ? 14.660 0.453 1.143 1.00 88.69 107 GLN A O 1
ATOM 853 N N . ASN A 1 108 ? 13.377 1.178 -0.563 1.00 89.56 108 ASN A N 1
ATOM 854 C CA . ASN A 1 108 ? 13.296 2.558 -0.082 1.00 89.56 108 ASN A CA 1
ATOM 855 C C . ASN A 1 108 ? 12.606 2.607 1.281 1.00 89.56 108 ASN A C 1
ATOM 857 O O . ASN A 1 108 ? 13.092 3.264 2.193 1.00 89.56 108 ASN A O 1
ATOM 861 N N . PHE A 1 109 ? 11.524 1.850 1.439 1.00 89.75 109 PHE A N 1
ATOM 862 C CA . PHE A 1 109 ? 10.769 1.764 2.681 1.00 89.75 109 PHE A CA 1
ATOM 863 C C . PHE A 1 109 ? 11.510 1.064 3.816 1.00 89.75 109 PHE A C 1
ATOM 865 O O . PHE A 1 109 ? 11.505 1.555 4.943 1.00 89.75 109 PHE A O 1
ATOM 872 N N . LYS A 1 110 ? 12.201 -0.042 3.537 1.00 85.31 110 LYS A N 1
ATOM 873 C CA . LYS A 1 110 ? 13.004 -0.755 4.538 1.00 85.31 110 LYS A CA 1
ATOM 874 C C . LYS A 1 110 ? 14.166 0.087 5.060 1.00 85.31 110 LYS A C 1
ATOM 876 O O . LYS A 1 110 ? 14.491 -0.002 6.243 1.00 85.31 110 LYS A O 1
ATOM 881 N N . MET A 1 111 ? 14.790 0.887 4.193 1.00 82.94 111 MET A N 1
ATOM 882 C CA . MET A 1 111 ? 15.894 1.773 4.571 1.00 82.94 111 MET A CA 1
ATOM 883 C C . MET A 1 111 ? 15.397 3.077 5.211 1.00 82.94 111 MET A C 1
ATOM 885 O O . MET A 1 111 ? 15.989 3.547 6.181 1.00 82.94 111 MET A O 1
ATOM 889 N N . HIS A 1 112 ? 14.285 3.618 4.706 1.00 85.19 112 HIS A N 1
ATOM 890 C CA . HIS A 1 112 ? 13.692 4.894 5.114 1.00 85.19 112 HIS A CA 1
ATOM 891 C C . HIS A 1 112 ? 12.197 4.734 5.436 1.00 85.19 112 HIS A C 1
ATOM 893 O O . HIS A 1 112 ? 11.338 5.175 4.666 1.00 85.19 112 HIS A O 1
ATOM 899 N N . PRO A 1 113 ? 11.847 4.096 6.565 1.00 86.56 113 PRO A N 1
ATOM 900 C CA . PRO A 1 113 ? 10.453 3.965 6.979 1.00 86.56 113 PRO A CA 1
ATOM 901 C C . PRO A 1 113 ? 9.912 5.307 7.516 1.00 86.56 113 PRO A C 1
ATOM 903 O O . PRO A 1 113 ? 10.696 6.211 7.820 1.00 86.56 113 PRO A O 1
ATOM 906 N N . PRO A 1 114 ? 8.585 5.466 7.705 1.00 85.88 114 PRO A N 1
ATOM 907 C CA . PRO A 1 114 ? 7.970 6.709 8.200 1.00 85.88 114 PRO A CA 1
ATOM 908 C C . PRO A 1 114 ? 8.327 7.068 9.664 1.00 85.88 114 PRO A C 1
ATOM 910 O O . PRO A 1 114 ? 7.687 7.915 10.276 1.00 85.88 114 PRO A O 1
ATOM 913 N N . CYS A 1 115 ? 9.367 6.460 10.255 1.00 80.50 115 CYS A N 1
ATOM 914 C CA . CYS A 1 115 ? 9.811 6.726 11.627 1.00 80.50 115 CYS A CA 1
ATOM 915 C C . CYS A 1 115 ? 10.393 8.151 11.817 1.00 80.50 115 CYS A C 1
ATOM 917 O O . CYS A 1 115 ? 10.299 8.726 12.914 1.00 80.50 115 CYS A O 1
ATOM 919 N N . ALA A 1 116 ? 10.934 8.754 10.752 1.00 75.19 116 ALA A N 1
ATOM 920 C CA . ALA A 1 116 ? 11.498 10.105 10.741 1.00 75.19 116 ALA A CA 1
ATOM 921 C C . ALA A 1 116 ? 10.504 11.164 10.230 1.00 75.19 116 ALA A C 1
ATOM 923 O O . ALA A 1 116 ? 9.746 10.904 9.302 1.00 75.19 116 ALA A O 1
ATOM 924 N N . GLN A 1 117 ? 10.567 12.396 10.758 1.00 78.19 117 GLN A N 1
ATOM 925 C CA . GLN A 1 117 ? 9.639 13.477 10.379 1.00 78.19 117 GLN A CA 1
ATOM 926 C C . GLN A 1 117 ? 9.680 13.825 8.878 1.00 78.19 117 GLN A C 1
ATOM 928 O O . GLN A 1 117 ? 8.658 14.199 8.309 1.00 78.19 117 GLN A O 1
ATOM 933 N N . TYR A 1 118 ? 10.845 13.738 8.225 1.00 79.50 118 TYR A N 1
ATOM 934 C CA . TYR A 1 118 ? 10.924 13.985 6.782 1.00 79.50 118 TYR A CA 1
ATOM 935 C C . TYR A 1 118 ? 10.254 12.856 5.991 1.00 79.50 118 TYR A C 1
ATOM 937 O O . TYR A 1 118 ? 9.459 13.151 5.108 1.00 79.50 118 TYR A O 1
ATOM 945 N N . MET A 1 119 ? 10.480 11.587 6.350 1.00 86.31 119 MET A N 1
ATOM 946 C CA . MET A 1 119 ? 9.819 10.465 5.679 1.00 86.31 119 MET A CA 1
ATOM 947 C C . MET A 1 119 ? 8.317 10.434 5.933 1.00 86.31 119 MET A C 1
ATOM 949 O O . MET A 1 119 ? 7.580 10.157 4.997 1.00 86.31 119 MET A O 1
ATOM 953 N N . ASP A 1 120 ? 7.851 10.767 7.140 1.00 85.25 120 ASP A N 1
ATOM 954 C CA . ASP A 1 120 ? 6.418 10.943 7.425 1.00 85.25 120 ASP A CA 1
ATOM 955 C C . ASP A 1 120 ? 5.778 11.909 6.413 1.00 85.25 120 ASP A C 1
ATOM 957 O O . ASP A 1 120 ? 4.802 11.566 5.749 1.00 85.25 120 ASP A O 1
ATOM 961 N N . LYS A 1 121 ? 6.411 13.065 6.164 1.00 89.62 121 LYS A N 1
ATOM 962 C CA . LYS A 1 121 ? 5.943 14.019 5.145 1.00 89.62 121 LYS A CA 1
ATOM 963 C C . LYS A 1 121 ? 5.971 13.452 3.726 1.00 89.62 121 LYS A C 1
ATOM 965 O O . LYS A 1 121 ? 5.057 13.731 2.953 1.00 89.62 121 LYS A O 1
ATOM 970 N N . GLU A 1 122 ? 6.993 12.683 3.360 1.00 93.00 122 GLU A N 1
ATOM 971 C CA . GLU A 1 122 ? 7.095 12.101 2.016 1.00 93.00 122 GLU A CA 1
ATOM 972 C C . GLU A 1 122 ? 6.070 10.979 1.781 1.00 93.00 122 GLU A C 1
ATOM 974 O O . GLU A 1 122 ? 5.473 10.913 0.704 1.00 93.00 122 GLU A O 1
ATOM 979 N N . TYR A 1 123 ? 5.798 10.140 2.785 1.00 94.69 123 TYR A N 1
ATOM 980 C CA . TYR A 1 123 ? 4.748 9.120 2.720 1.00 94.69 123 TYR A CA 1
ATOM 981 C C . TYR A 1 123 ? 3.344 9.724 2.811 1.00 94.69 123 TYR A C 1
ATOM 983 O O . TYR A 1 123 ? 2.443 9.275 2.101 1.00 94.69 123 TYR A O 1
ATOM 991 N N . GLU A 1 124 ? 3.153 10.786 3.598 1.00 95.06 124 GLU A N 1
ATOM 992 C CA . GLU A 1 124 ? 1.919 11.573 3.577 1.00 95.06 124 GLU A CA 1
ATOM 993 C C . GLU A 1 124 ? 1.688 12.167 2.184 1.00 95.06 124 GLU A C 1
ATOM 995 O O . GLU A 1 124 ? 0.601 12.036 1.616 1.00 95.06 124 GLU A O 1
ATOM 1000 N N . LYS A 1 125 ? 2.729 12.760 1.589 1.00 93.69 125 LYS A N 1
ATOM 1001 C CA . LYS A 1 125 ? 2.684 13.290 0.226 1.00 93.69 125 LYS A CA 1
ATOM 1002 C C . LYS A 1 125 ? 2.343 12.209 -0.792 1.00 93.69 125 LYS A C 1
ATOM 1004 O O . LYS A 1 125 ? 1.538 12.485 -1.681 1.00 93.69 125 LYS A O 1
ATOM 1009 N N . LEU A 1 126 ? 2.925 11.016 -0.681 1.00 95.50 126 LEU A N 1
ATOM 1010 C CA . LEU A 1 126 ? 2.614 9.867 -1.533 1.00 95.50 126 LEU A CA 1
ATOM 1011 C C . LEU A 1 126 ? 1.132 9.477 -1.437 1.00 95.50 126 LEU A C 1
ATOM 1013 O O . LEU A 1 126 ? 0.463 9.384 -2.466 1.00 95.50 126 LEU A O 1
ATOM 1017 N N . LEU A 1 127 ? 0.627 9.267 -0.219 1.00 96.31 127 LEU A N 1
ATOM 1018 C CA . LEU A 1 127 ? -0.698 8.692 0.014 1.00 96.31 127 LEU A CA 1
ATOM 1019 C C . LEU A 1 127 ? -1.845 9.691 -0.169 1.00 96.31 127 LEU A C 1
ATOM 1021 O O . LEU A 1 127 ? -2.883 9.306 -0.702 1.00 96.31 127 LEU A O 1
ATOM 1025 N N . LEU A 1 128 ? -1.676 10.946 0.265 1.00 95.25 128 LEU A N 1
ATOM 1026 C CA . LEU A 1 128 ? -2.782 11.902 0.417 1.00 95.25 128 LEU A CA 1
ATOM 1027 C C . LEU A 1 128 ? -2.762 13.086 -0.550 1.00 95.25 128 LEU A C 1
ATOM 1029 O O . LEU A 1 128 ? -3.811 13.692 -0.767 1.00 95.25 128 LEU A O 1
ATOM 1033 N N . LEU A 1 129 ? -1.619 13.442 -1.143 1.00 92.75 129 LEU A N 1
ATOM 1034 C CA . LEU A 1 129 ? -1.587 14.546 -2.107 1.00 92.75 129 LEU A CA 1
ATOM 1035 C C . LEU A 1 129 ? -1.900 14.041 -3.516 1.00 92.75 129 LEU A C 1
ATOM 1037 O O . LEU A 1 129 ? -1.247 13.123 -4.016 1.00 92.75 129 LEU A O 1
ATOM 1041 N N . SER A 1 130 ? -2.852 14.677 -4.193 1.00 87.62 130 SER A N 1
ATOM 1042 C CA . SER A 1 130 ? -3.111 14.412 -5.607 1.00 87.62 130 SER A CA 1
ATOM 1043 C C . SER A 1 130 ? -1.962 14.909 -6.485 1.00 87.62 130 SER A C 1
ATOM 1045 O O . SER A 1 130 ? -1.195 15.806 -6.118 1.00 87.62 130 SER A O 1
ATOM 1047 N N . TYR A 1 131 ? -1.815 14.303 -7.660 1.00 79.19 131 TYR A N 1
ATOM 1048 C CA . TYR A 1 131 ? -0.872 14.761 -8.672 1.00 79.19 131 TYR A CA 1
ATOM 1049 C C . TYR A 1 131 ? -1.495 14.592 -10.052 1.00 79.19 131 TYR A C 1
ATOM 1051 O O . TYR A 1 131 ? -1.867 13.487 -10.423 1.00 79.19 131 TYR A O 1
ATOM 1059 N N . ARG A 1 132 ? -1.587 15.682 -10.824 1.00 78.81 132 ARG A N 1
ATOM 1060 C CA . ARG A 1 132 ? -2.344 15.737 -12.093 1.00 78.81 132 ARG A CA 1
ATOM 1061 C C . ARG A 1 132 ? -1.967 14.668 -13.127 1.00 78.81 132 ARG A C 1
ATOM 1063 O O . ARG A 1 132 ? -2.720 14.433 -14.055 1.00 78.81 132 ARG A O 1
ATOM 1070 N N . LYS A 1 133 ? -0.785 14.059 -13.020 1.00 83.56 133 LYS A N 1
ATOM 1071 C CA . LYS A 1 133 ? -0.312 13.063 -13.992 1.00 83.56 133 LYS A CA 1
ATOM 1072 C C . LYS A 1 133 ? -0.597 11.614 -13.601 1.00 83.56 133 LYS A C 1
ATOM 1074 O O . LYS A 1 133 ? -0.498 10.750 -14.462 1.00 83.56 133 LYS A O 1
ATOM 1079 N N . TYR A 1 134 ? -0.906 11.336 -12.336 1.00 88.06 134 TYR A N 1
ATOM 1080 C CA . TYR A 1 134 ? -0.971 9.969 -11.815 1.00 88.06 134 TYR A CA 1
ATOM 1081 C C . TYR A 1 134 ? -2.337 9.690 -11.194 1.00 88.06 134 TYR A C 1
ATOM 1083 O O . TYR A 1 134 ? -3.035 10.612 -10.773 1.00 88.06 134 TYR A O 1
ATOM 1091 N N . PHE A 1 135 ? -2.714 8.410 -11.154 1.00 92.12 135 PHE A N 1
ATOM 1092 C CA . PHE A 1 135 ? -3.896 7.924 -10.428 1.00 92.12 135 PHE A CA 1
ATOM 1093 C C . PHE A 1 135 ? -5.223 8.609 -10.808 1.00 92.12 135 PHE A C 1
ATOM 1095 O O . PHE A 1 135 ? -6.083 8.815 -9.957 1.00 92.12 135 PHE A O 1
ATOM 1102 N N . GLY A 1 136 ? -5.384 9.027 -12.069 1.00 86.69 136 GLY A N 1
ATOM 1103 C CA . GLY A 1 136 ? -6.593 9.739 -12.506 1.00 86.69 136 GLY A CA 1
ATOM 1104 C C . GLY A 1 136 ? -6.814 11.070 -11.776 1.00 86.69 136 GLY A C 1
ATOM 1105 O O . GLY A 1 136 ? -7.951 11.435 -11.505 1.00 86.69 136 GLY A O 1
ATOM 1106 N N . GLU A 1 137 ? -5.728 11.763 -11.414 1.00 90.38 137 GLU A N 1
ATOM 1107 C CA . GLU A 1 137 ? -5.730 13.006 -10.626 1.00 90.38 137 GLU A CA 1
ATOM 1108 C C . GLU A 1 137 ? -6.204 12.848 -9.168 1.00 90.38 137 GLU A C 1
ATOM 1110 O O . GLU A 1 137 ? -6.376 13.841 -8.455 1.00 90.38 137 GLU A O 1
ATOM 1115 N N . MET A 1 138 ? -6.358 11.612 -8.689 1.00 93.88 138 MET A N 1
ATOM 1116 C CA . MET A 1 138 ? -6.689 11.303 -7.299 1.00 93.88 138 MET A CA 1
ATOM 1117 C C . MET A 1 138 ? -5.426 11.232 -6.423 1.00 93.88 138 MET A C 1
ATOM 1119 O O . MET A 1 138 ? -4.289 11.203 -6.905 1.00 93.88 138 MET A O 1
ATOM 1123 N N . SER A 1 139 ? -5.616 11.214 -5.102 1.00 95.00 139 SER A N 1
ATOM 1124 C CA . SER A 1 139 ? -4.571 10.732 -4.194 1.00 95.00 139 SER A CA 1
ATOM 1125 C C . SER A 1 139 ? -4.398 9.217 -4.375 1.00 95.00 139 SER A C 1
ATOM 1127 O O . SER A 1 139 ? -5.339 8.539 -4.790 1.00 95.00 139 SER A O 1
ATOM 1129 N N . LEU A 1 140 ? -3.224 8.662 -4.050 1.00 96.56 140 LEU A N 1
ATOM 1130 C CA . LEU A 1 140 ? -3.024 7.209 -4.128 1.00 96.56 140 LEU A CA 1
ATOM 1131 C C . LEU A 1 140 ? -4.030 6.465 -3.238 1.00 96.56 140 LEU A C 1
ATOM 1133 O O . LEU A 1 140 ? -4.566 5.434 -3.633 1.00 96.56 140 LEU A O 1
ATOM 1137 N N . TRP A 1 141 ? -4.323 7.007 -2.054 1.00 95.69 141 TRP A N 1
ATOM 1138 C CA . TRP A 1 141 ? -5.311 6.417 -1.159 1.00 95.69 141 TRP A CA 1
ATOM 1139 C C . TRP A 1 141 ? -6.718 6.410 -1.764 1.00 95.69 141 TRP A C 1
ATOM 1141 O O . TRP A 1 141 ? -7.371 5.369 -1.766 1.00 95.69 141 TRP A O 1
ATOM 1151 N N . ASP A 1 142 ? -7.185 7.538 -2.307 1.00 94.12 142 ASP A N 1
ATOM 1152 C CA . ASP A 1 142 ? -8.511 7.599 -2.934 1.00 94.12 142 ASP A CA 1
ATOM 1153 C C . ASP A 1 142 ? -8.589 6.692 -4.170 1.00 94.12 142 ASP A C 1
ATOM 1155 O O . ASP A 1 142 ? -9.610 6.043 -4.380 1.00 94.12 142 ASP A O 1
ATOM 1159 N N . TYR A 1 143 ? -7.499 6.578 -4.932 1.00 95.31 143 TYR A N 1
ATOM 1160 C CA . TYR A 1 143 ? -7.400 5.664 -6.067 1.00 95.31 143 TYR A CA 1
ATOM 1161 C C . TYR A 1 143 ? -7.508 4.192 -5.646 1.00 95.31 143 TYR A C 1
ATOM 1163 O O . TYR A 1 143 ? -8.249 3.430 -6.259 1.00 95.31 143 TYR A O 1
ATOM 1171 N N . ILE A 1 144 ? -6.834 3.783 -4.564 1.00 94.69 144 ILE A N 1
ATOM 1172 C CA . ILE A 1 144 ? -6.959 2.421 -4.019 1.00 94.69 144 ILE A CA 1
ATOM 1173 C C . ILE A 1 144 ? -8.395 2.146 -3.568 1.00 94.69 144 ILE A C 1
ATOM 1175 O O . ILE A 1 144 ? -8.924 1.074 -3.851 1.00 94.69 144 ILE A O 1
ATOM 1179 N N . ILE A 1 145 ? -9.040 3.096 -2.885 1.00 93.62 145 ILE A N 1
ATOM 1180 C CA . ILE A 1 145 ? -10.438 2.942 -2.458 1.00 93.62 145 ILE A CA 1
ATOM 1181 C C . ILE A 1 145 ? -11.374 2.813 -3.664 1.00 93.62 145 ILE A C 1
ATOM 1183 O O . ILE A 1 145 ? -12.283 1.985 -3.629 1.00 93.62 145 ILE A O 1
ATOM 1187 N N . GLU A 1 146 ? -11.140 3.584 -4.724 1.00 93.81 146 GLU A N 1
ATOM 1188 C CA . GLU A 1 146 ? -11.898 3.487 -5.971 1.00 93.81 146 GLU A CA 1
ATOM 1189 C C . GLU A 1 146 ? -11.729 2.109 -6.626 1.00 93.81 146 GLU A C 1
ATOM 1191 O O . GLU A 1 146 ? -12.724 1.463 -6.945 1.00 93.81 146 GLU A O 1
ATOM 1196 N N . LEU A 1 147 ? -10.496 1.600 -6.733 1.00 92.88 147 LEU A N 1
ATOM 1197 C CA . LEU A 1 147 ? -10.240 0.253 -7.256 1.00 92.88 147 LEU A CA 1
ATOM 1198 C C . LEU A 1 147 ? -10.915 -0.831 -6.411 1.00 92.88 147 LEU A C 1
ATOM 1200 O O . LEU A 1 147 ? -11.569 -1.717 -6.952 1.00 92.88 147 LEU A O 1
ATOM 1204 N N . LEU A 1 148 ? -10.803 -0.753 -5.083 1.00 93.25 148 LEU A N 1
ATOM 1205 C CA . LEU A 1 148 ? -11.475 -1.685 -4.177 1.00 93.25 148 LEU A CA 1
ATOM 1206 C C . LEU A 1 148 ? -12.996 -1.662 -4.376 1.00 93.25 148 LEU A C 1
ATOM 1208 O O . LEU A 1 148 ? -13.627 -2.716 -4.385 1.00 93.25 148 LEU A O 1
ATOM 1212 N N . ASN A 1 149 ? -13.582 -0.477 -4.562 1.00 92.44 149 ASN A N 1
ATOM 1213 C CA . ASN A 1 149 ? -15.005 -0.331 -4.846 1.00 92.44 149 ASN A CA 1
ATOM 1214 C C . ASN A 1 149 ? -15.378 -0.990 -6.184 1.00 92.44 149 ASN A C 1
ATOM 1216 O O . ASN A 1 149 ? -16.283 -1.822 -6.204 1.00 92.44 149 ASN A O 1
ATOM 1220 N N . GLN A 1 150 ? -14.632 -0.708 -7.255 1.00 92.19 150 GLN A N 1
ATOM 1221 C CA . GLN A 1 150 ? -14.840 -1.294 -8.586 1.00 92.19 150 GLN A CA 1
ATOM 1222 C C . GLN A 1 150 ? -14.699 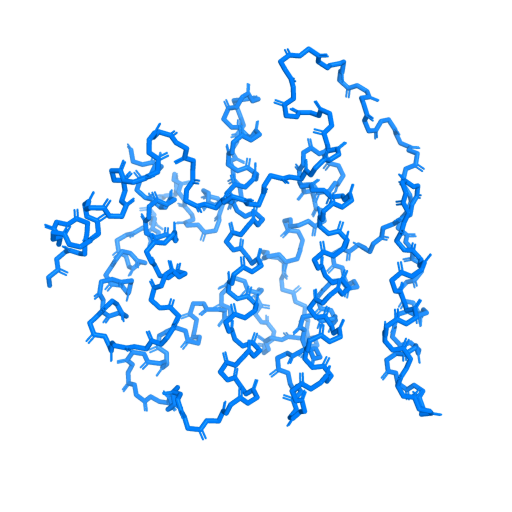-2.825 -8.591 1.00 92.19 150 GLN A C 1
ATOM 1224 O O . GLN A 1 150 ? -15.462 -3.524 -9.255 1.00 92.19 150 GLN A O 1
ATOM 1229 N N . ILE A 1 151 ? -13.769 -3.370 -7.801 1.00 91.06 151 ILE A N 1
ATOM 1230 C CA . ILE A 1 151 ? -13.633 -4.820 -7.602 1.00 91.06 151 ILE A CA 1
ATOM 1231 C C . ILE A 1 151 ? -14.880 -5.387 -6.908 1.00 91.06 151 ILE A C 1
ATOM 1233 O O . ILE A 1 151 ? -15.377 -6.444 -7.292 1.00 91.06 151 ILE A O 1
ATOM 1237 N N . THR A 1 152 ? -15.426 -4.700 -5.896 1.00 89.50 152 THR A N 1
ATOM 1238 C CA . THR A 1 152 ? -16.640 -5.181 -5.209 1.00 89.50 152 THR A CA 1
ATOM 1239 C C . THR A 1 152 ? -17.918 -5.067 -6.030 1.00 89.50 152 THR A C 1
ATOM 1241 O O . THR A 1 152 ? -18.836 -5.857 -5.813 1.00 89.50 152 THR A O 1
ATOM 1244 N N . THR A 1 153 ? -18.007 -4.096 -6.939 1.00 88.94 153 THR A N 1
ATOM 1245 C CA . THR A 1 153 ? -19.158 -3.929 -7.839 1.00 88.94 153 THR A CA 1
ATOM 1246 C C . THR A 1 153 ? -19.079 -4.836 -9.065 1.00 88.94 153 THR A C 1
ATOM 1248 O O . THR A 1 153 ? -20.092 -5.021 -9.736 1.00 88.94 153 THR A O 1
ATOM 1251 N N . GLY A 1 154 ? -17.915 -5.441 -9.323 1.00 85.88 154 GLY A N 1
ATOM 1252 C CA . GLY A 1 154 ? -17.660 -6.269 -10.501 1.00 85.88 154 GLY A CA 1
ATOM 1253 C C . GLY A 1 154 ? -17.305 -5.462 -11.753 1.00 85.88 154 GLY A C 1
ATOM 1254 O O . GLY A 1 154 ? -17.254 -6.035 -12.837 1.00 85.88 154 GLY A O 1
ATOM 1255 N N . ASP A 1 155 ? -17.046 -4.158 -11.616 1.00 88.38 155 ASP A N 1
ATOM 1256 C CA . ASP A 1 155 ? -16.585 -3.298 -12.716 1.00 88.38 155 ASP A CA 1
ATOM 1257 C C . ASP A 1 155 ? -15.134 -3.620 -13.117 1.00 88.38 155 ASP A C 1
ATOM 1259 O O . ASP A 1 155 ? -14.740 -3.427 -14.268 1.00 88.38 155 ASP A O 1
ATOM 1263 N N . ILE A 1 156 ? -14.346 -4.147 -12.173 1.00 86.75 156 ILE A N 1
ATOM 1264 C CA . ILE A 1 156 ? -13.035 -4.753 -12.418 1.00 86.75 156 ILE A CA 1
ATOM 1265 C C . ILE A 1 156 ? -13.097 -6.239 -12.071 1.00 86.75 156 ILE A C 1
ATOM 1267 O O . ILE A 1 156 ? -13.445 -6.615 -10.950 1.00 86.75 156 ILE A O 1
ATOM 1271 N N . LEU A 1 157 ? -12.683 -7.079 -13.021 1.00 83.62 157 LEU A N 1
ATOM 1272 C CA . LEU A 1 157 ? -12.539 -8.521 -12.835 1.00 83.62 157 LEU A CA 1
ATOM 1273 C C . LEU A 1 157 ? -11.135 -8.843 -12.303 1.00 83.62 157 LEU A C 1
ATOM 1275 O O . LEU A 1 157 ? -10.219 -9.164 -13.058 1.00 83.62 157 LEU A O 1
ATOM 1279 N N . TYR A 1 158 ? -10.955 -8.700 -10.988 1.00 85.50 158 TYR A N 1
ATOM 1280 C CA . TYR A 1 158 ? -9.739 -9.155 -10.306 1.00 85.50 158 TYR A CA 1
ATOM 1281 C C . TYR A 1 158 ? -9.626 -10.683 -10.412 1.00 85.50 158 TYR A C 1
ATOM 1283 O O . TYR A 1 158 ? -10.598 -11.387 -10.137 1.00 85.50 158 TYR A O 1
ATOM 1291 N N . GLY A 1 159 ? -8.455 -11.197 -10.784 1.00 84.50 159 GLY A N 1
ATOM 1292 C CA . GLY A 1 159 ? -8.223 -12.621 -11.060 1.00 84.50 159 GLY A CA 1
ATOM 1293 C C . GLY A 1 159 ? -8.098 -12.962 -12.548 1.00 84.50 159 GLY A C 1
ATOM 1294 O O . GLY A 1 159 ? -7.615 -14.044 -12.883 1.00 84.50 159 GLY A O 1
ATOM 1295 N N . ASP A 1 160 ? -8.499 -12.055 -13.445 1.00 87.25 160 ASP A N 1
ATOM 1296 C CA . ASP A 1 160 ? -8.445 -12.283 -14.896 1.00 87.25 160 ASP A CA 1
ATOM 1297 C C . ASP A 1 160 ? -7.102 -11.866 -15.518 1.00 87.25 160 ASP A C 1
ATOM 1299 O O . ASP A 1 160 ? -6.783 -12.249 -16.647 1.00 87.25 160 ASP A O 1
ATOM 1303 N N . ASN A 1 161 ? -6.307 -11.053 -14.815 1.00 91.88 161 ASN A N 1
ATOM 1304 C CA . ASN A 1 161 ? -5.066 -10.491 -15.334 1.00 91.88 161 ASN A CA 1
ATOM 1305 C C . ASN A 1 161 ? -3.973 -10.517 -14.267 1.00 91.88 161 ASN A C 1
ATOM 1307 O O . ASN A 1 161 ? -3.859 -9.604 -13.454 1.00 91.88 161 ASN A O 1
ATOM 1311 N N . GLU A 1 162 ? -3.102 -11.519 -14.365 1.00 93.25 162 GLU A N 1
ATOM 1312 C CA . GLU A 1 162 ? -2.002 -11.762 -13.428 1.00 93.25 162 GLU A CA 1
ATOM 1313 C C . GLU A 1 162 ? -1.123 -10.524 -13.175 1.00 93.25 162 GLU A C 1
ATOM 1315 O O . GLU A 1 162 ? -0.741 -10.255 -12.036 1.00 93.25 162 GLU A O 1
ATOM 1320 N N . ALA A 1 163 ? -0.819 -9.737 -14.213 1.00 94.81 163 ALA A N 1
ATOM 1321 C CA . ALA A 1 163 ? 0.000 -8.536 -14.062 1.00 94.81 163 ALA A CA 1
ATOM 1322 C C . ALA A 1 163 ? -0.742 -7.449 -13.269 1.00 94.81 163 ALA A C 1
ATOM 1324 O O . ALA A 1 163 ? -0.185 -6.870 -12.336 1.00 94.81 163 ALA A O 1
ATOM 1325 N N . TYR A 1 164 ? -2.008 -7.195 -13.603 1.00 94.62 164 TYR A N 1
ATOM 1326 C CA . TYR A 1 164 ? -2.838 -6.251 -12.853 1.00 94.62 164 TYR A CA 1
ATOM 1327 C C . TYR A 1 164 ? -3.014 -6.700 -11.396 1.00 94.62 164 TYR A C 1
ATOM 1329 O O . TYR A 1 164 ? -2.787 -5.911 -10.475 1.00 94.62 164 TYR A O 1
ATOM 1337 N N . ASP A 1 165 ? -3.351 -7.973 -11.191 1.00 94.25 165 ASP A N 1
ATOM 1338 C CA . ASP A 1 165 ? -3.620 -8.549 -9.877 1.00 94.25 165 ASP A CA 1
ATOM 1339 C C . ASP A 1 165 ? -2.397 -8.432 -8.966 1.00 94.25 165 ASP A C 1
ATOM 1341 O O . ASP A 1 165 ? -2.505 -7.982 -7.817 1.00 94.25 165 ASP A O 1
ATOM 1345 N N . LEU A 1 166 ? -1.217 -8.756 -9.506 1.00 95.94 166 LEU A N 1
ATOM 1346 C CA . LEU A 1 166 ? 0.055 -8.618 -8.812 1.00 95.94 166 LEU A CA 1
ATOM 1347 C C . LEU A 1 166 ? 0.369 -7.154 -8.495 1.00 95.94 166 LEU A C 1
ATOM 1349 O O . LEU A 1 166 ? 0.698 -6.840 -7.350 1.00 95.94 166 LEU A O 1
ATOM 1353 N N . ALA A 1 167 ? 0.263 -6.248 -9.472 1.00 96.50 167 ALA A N 1
ATOM 1354 C CA . ALA A 1 167 ? 0.563 -4.832 -9.267 1.00 96.50 167 ALA A CA 1
ATOM 1355 C C . ALA A 1 167 ? -0.336 -4.215 -8.187 1.00 96.50 167 ALA A C 1
ATOM 1357 O O . ALA A 1 167 ? 0.149 -3.514 -7.292 1.00 96.50 167 ALA A O 1
ATOM 1358 N N . PHE A 1 168 ? -1.632 -4.532 -8.223 1.00 95.75 168 PHE A N 1
ATOM 1359 C CA . PHE A 1 168 ? -2.590 -4.112 -7.211 1.00 95.75 168 PHE A CA 1
ATOM 1360 C C . PHE A 1 168 ? -2.240 -4.676 -5.832 1.00 95.75 168 PHE A C 1
ATOM 1362 O O . PHE A 1 168 ? -2.127 -3.918 -4.867 1.00 95.75 168 PHE A O 1
ATOM 1369 N N . LYS A 1 169 ? -1.992 -5.988 -5.733 1.00 94.88 169 LYS A N 1
ATOM 1370 C CA . LYS A 1 169 ? -1.632 -6.658 -4.476 1.00 94.88 169 LYS A CA 1
ATOM 1371 C C . LYS A 1 169 ? -0.364 -6.069 -3.858 1.00 94.88 169 LYS A C 1
ATOM 1373 O O . LYS A 1 169 ? -0.335 -5.794 -2.656 1.00 94.88 169 LYS A O 1
ATOM 1378 N N . ARG A 1 170 ? 0.670 -5.820 -4.670 1.00 95.75 170 ARG A N 1
ATOM 1379 C CA . ARG A 1 170 ? 1.920 -5.169 -4.244 1.00 95.75 170 ARG A CA 1
ATOM 1380 C C . ARG A 1 170 ? 1.679 -3.741 -3.764 1.00 95.75 170 ARG A C 1
ATOM 1382 O O . ARG A 1 170 ? 2.169 -3.377 -2.697 1.00 95.75 170 ARG A O 1
ATOM 1389 N N . CYS A 1 171 ? 0.893 -2.956 -4.501 1.00 96.69 171 CYS A N 1
ATOM 1390 C CA . CYS A 1 171 ? 0.542 -1.588 -4.121 1.00 96.69 171 CYS A CA 1
ATOM 1391 C C . CYS A 1 171 ? -0.231 -1.540 -2.794 1.00 96.69 171 CYS A C 1
ATOM 1393 O O . CYS A 1 171 ? 0.138 -0.788 -1.888 1.00 96.69 171 CYS A O 1
ATOM 1395 N N . LEU A 1 172 ? -1.257 -2.382 -2.648 1.00 95.31 172 LEU A N 1
ATOM 1396 C CA . LEU A 1 172 ? -2.074 -2.457 -1.441 1.00 95.31 172 LEU A CA 1
ATOM 1397 C C . LEU A 1 172 ? -1.234 -2.889 -0.233 1.00 95.31 172 LEU A C 1
ATOM 1399 O O . LEU A 1 172 ? -1.267 -2.230 0.806 1.00 95.31 172 LEU A O 1
ATOM 1403 N N . SER A 1 173 ? -0.421 -3.938 -0.388 1.00 93.56 173 SER A N 1
ATOM 1404 C CA . SER A 1 173 ? 0.490 -4.407 0.661 1.00 93.56 173 SER A CA 1
ATOM 1405 C C . SER A 1 173 ? 1.493 -3.328 1.079 1.00 93.56 173 SER A C 1
ATOM 1407 O O . SER A 1 173 ? 1.747 -3.158 2.270 1.00 93.56 173 SER A O 1
ATOM 1409 N N . PHE A 1 174 ? 2.050 -2.584 0.121 1.00 94.88 174 PHE A N 1
ATOM 1410 C CA . PHE A 1 174 ? 2.979 -1.489 0.392 1.00 94.88 174 PHE A CA 1
ATOM 1411 C C . PHE A 1 174 ? 2.320 -0.372 1.208 1.00 94.88 174 PHE A C 1
ATOM 1413 O O . PHE A 1 174 ? 2.865 0.062 2.225 1.00 94.88 174 PHE A O 1
ATOM 1420 N N . CYS A 1 175 ? 1.113 0.043 0.814 1.00 95.25 175 CYS A N 1
ATOM 1421 C CA . CYS A 1 175 ? 0.358 1.064 1.535 1.00 95.25 175 CYS A CA 1
ATOM 1422 C C . CYS A 1 175 ? 0.033 0.621 2.965 1.00 95.25 175 CYS A C 1
ATOM 1424 O O . CYS A 1 175 ? 0.213 1.399 3.898 1.00 95.25 175 CYS A O 1
ATOM 1426 N N . ILE A 1 176 ? -0.381 -0.633 3.161 1.00 93.19 176 ILE A N 1
ATOM 1427 C CA . ILE A 1 176 ? -0.650 -1.184 4.495 1.00 93.19 176 ILE A CA 1
ATOM 1428 C C . ILE A 1 176 ? 0.618 -1.182 5.358 1.00 93.19 176 ILE A C 1
ATOM 1430 O O . ILE A 1 176 ? 0.546 -0.751 6.510 1.00 93.19 176 ILE A O 1
ATOM 1434 N N . CYS A 1 177 ? 1.783 -1.572 4.817 1.00 91.25 177 CYS A N 1
ATOM 1435 C CA . CYS A 1 177 ? 3.040 -1.505 5.572 1.00 91.25 177 CYS A CA 1
ATOM 1436 C C . CYS A 1 177 ? 3.371 -0.067 6.003 1.00 91.25 177 CYS A C 1
ATOM 1438 O O . CYS A 1 177 ? 3.702 0.149 7.168 1.00 91.25 177 CYS A O 1
ATOM 1440 N N . ILE A 1 178 ? 3.222 0.928 5.121 1.00 93.50 178 ILE A N 1
ATOM 1441 C CA . ILE A 1 178 ? 3.422 2.343 5.481 1.00 93.50 178 ILE A CA 1
ATOM 1442 C C . ILE A 1 178 ? 2.491 2.755 6.624 1.00 93.50 178 ILE A C 1
ATOM 1444 O O . ILE A 1 178 ? 2.950 3.298 7.630 1.00 93.50 178 ILE A O 1
ATOM 1448 N N . LEU A 1 179 ? 1.193 2.481 6.476 1.00 93.31 179 LEU A N 1
ATOM 1449 C CA . LEU A 1 179 ? 0.171 2.893 7.433 1.00 93.31 179 LEU A CA 1
ATOM 1450 C C . LEU A 1 179 ? 0.355 2.229 8.805 1.00 93.31 179 LEU A C 1
ATOM 1452 O O . LEU A 1 179 ? 0.197 2.903 9.821 1.00 93.31 179 LEU A O 1
ATOM 1456 N N . GLN A 1 180 ? 0.711 0.942 8.848 1.00 90.31 180 GLN A N 1
ATOM 1457 C CA . GLN A 1 180 ? 0.951 0.232 10.107 1.00 90.31 180 GLN A CA 1
ATOM 1458 C C . GLN A 1 180 ? 2.187 0.771 10.829 1.00 90.31 180 GLN A C 1
ATOM 1460 O O . GLN A 1 180 ? 2.141 0.994 12.039 1.00 90.31 180 GLN A O 1
ATOM 1465 N N . ILE A 1 181 ? 3.294 0.984 10.108 1.00 87.38 181 ILE A N 1
ATOM 1466 C CA . ILE A 1 181 ? 4.519 1.490 10.732 1.00 87.38 181 ILE A CA 1
ATOM 1467 C C . ILE A 1 181 ? 4.305 2.900 11.274 1.00 87.38 181 ILE A C 1
ATOM 1469 O O . ILE A 1 181 ? 4.668 3.178 12.419 1.00 87.38 181 ILE A O 1
ATOM 1473 N N . ASP A 1 182 ? 3.717 3.786 10.470 1.00 89.94 182 ASP A N 1
ATOM 1474 C CA . ASP A 1 182 ? 3.411 5.134 10.933 1.00 89.94 182 ASP A CA 1
ATOM 1475 C C . ASP A 1 182 ? 2.477 5.109 12.151 1.00 89.94 182 ASP A C 1
ATOM 1477 O O . ASP A 1 182 ? 2.711 5.845 13.106 1.00 89.94 182 ASP A O 1
ATOM 1481 N N . PHE A 1 183 ? 1.463 4.236 12.170 1.00 89.12 183 PHE A N 1
ATOM 1482 C CA . PHE A 1 183 ? 0.557 4.117 13.311 1.00 89.12 183 PHE A CA 1
ATOM 1483 C C . PHE A 1 183 ? 1.302 3.821 14.620 1.00 89.12 183 PHE A C 1
ATOM 1485 O O . PHE A 1 183 ? 1.070 4.507 15.617 1.00 89.12 183 PHE A O 1
ATOM 1492 N N . GLU A 1 184 ? 2.241 2.873 14.614 1.00 84.69 184 GLU A N 1
ATOM 1493 C CA . GLU A 1 184 ? 3.042 2.542 15.800 1.00 84.69 184 GLU A CA 1
ATOM 1494 C C . GLU A 1 184 ? 3.935 3.702 16.253 1.00 84.69 184 GLU A C 1
ATOM 1496 O O . GLU A 1 184 ? 4.020 4.013 17.445 1.00 84.69 184 GLU A O 1
ATOM 1501 N N . VAL A 1 185 ? 4.580 4.386 15.307 1.00 82.12 185 VAL A N 1
ATOM 1502 C CA . VAL A 1 185 ? 5.431 5.548 15.599 1.00 82.12 185 VAL A CA 1
ATOM 1503 C C . VAL A 1 185 ? 4.593 6.700 16.153 1.00 82.12 185 VAL A C 1
ATOM 1505 O O . VAL A 1 185 ? 4.941 7.298 17.175 1.00 82.12 185 VAL A O 1
ATOM 1508 N N . SER A 1 186 ? 3.473 6.995 15.500 1.00 85.56 186 SER A N 1
ATOM 1509 C CA . SER A 1 186 ? 2.543 8.058 15.863 1.00 85.56 186 SER A CA 1
ATOM 1510 C C . SER A 1 186 ? 1.926 7.828 17.241 1.00 85.56 186 SER A C 1
ATOM 1512 O O . SER A 1 186 ? 1.850 8.764 18.037 1.00 85.56 186 SER A O 1
ATOM 1514 N N . LYS A 1 187 ? 1.573 6.578 17.573 1.00 84.81 187 LYS A N 1
ATOM 1515 C CA . LYS A 1 187 ? 1.081 6.180 18.900 1.00 84.81 187 LYS A CA 1
ATOM 1516 C C . LYS A 1 187 ? 2.102 6.480 19.999 1.00 84.81 187 LYS A C 1
ATOM 1518 O O . LYS A 1 187 ? 1.739 7.067 21.014 1.00 84.81 187 LYS A O 1
ATOM 1523 N N . ARG A 1 188 ? 3.382 6.141 19.789 1.00 82.56 188 ARG A N 1
ATOM 1524 C CA . ARG A 1 188 ? 4.470 6.434 20.748 1.00 82.56 188 ARG A CA 1
ATOM 1525 C C . ARG A 1 188 ? 4.707 7.935 20.921 1.00 82.56 188 ARG A C 1
ATOM 1527 O O . ARG A 1 188 ? 4.974 8.389 22.027 1.00 82.56 188 ARG A O 1
ATOM 1534 N N . LYS A 1 189 ? 4.597 8.703 19.833 1.00 80.38 189 LYS A N 1
ATOM 1535 C CA . LYS A 1 189 ? 4.790 10.163 19.822 1.00 80.38 189 LYS A CA 1
ATOM 1536 C C . LYS A 1 189 ? 3.535 10.957 20.213 1.00 80.38 189 LYS A C 1
ATOM 1538 O O . LYS A 1 189 ? 3.605 12.179 20.285 1.00 80.38 189 LYS A O 1
ATOM 1543 N N . ASN A 1 190 ? 2.404 10.289 20.457 1.00 83.19 190 ASN A N 1
ATOM 1544 C CA . ASN A 1 190 ? 1.098 10.906 20.704 1.00 83.19 190 ASN A CA 1
ATOM 1545 C C . ASN A 1 190 ? 0.694 11.934 19.624 1.00 83.19 190 ASN A C 1
ATOM 1547 O O . ASN A 1 190 ? 0.229 13.036 19.919 1.00 83.19 190 ASN A O 1
ATOM 1551 N N . VAL A 1 191 ? 0.897 11.579 18.354 1.00 86.62 191 VAL A N 1
ATOM 1552 C CA . VAL A 1 191 ? 0.513 12.400 17.196 1.00 86.62 191 VAL A CA 1
ATOM 1553 C C . VAL A 1 191 ? -0.503 11.674 16.321 1.00 86.62 191 VAL A C 1
ATOM 1555 O O . VAL A 1 191 ? -0.701 10.464 16.419 1.00 86.62 191 VAL A O 1
ATOM 1558 N N . ARG A 1 192 ? -1.186 12.430 15.458 1.00 88.75 192 ARG A N 1
ATOM 1559 C CA . ARG A 1 192 ? -2.195 11.879 14.552 1.00 88.75 192 ARG A CA 1
ATOM 1560 C C . ARG A 1 192 ? -1.534 11.059 13.441 1.00 88.75 192 ARG A C 1
ATOM 1562 O O . ARG A 1 192 ? -0.872 11.637 12.582 1.00 88.75 192 ARG A O 1
ATOM 1569 N N . SER A 1 193 ? -1.824 9.760 13.417 1.00 91.56 193 SER A N 1
ATOM 1570 C CA . SER A 1 193 ? -1.333 8.833 12.395 1.00 91.56 193 SER A CA 1
ATOM 1571 C C . SER A 1 193 ? -1.889 9.113 10.998 1.00 91.56 193 SER A C 1
ATOM 1573 O O . SER A 1 193 ? -2.983 9.659 10.814 1.00 91.56 193 SER A O 1
ATOM 1575 N N . LEU A 1 194 ? -1.148 8.678 9.989 1.00 92.88 194 LEU A N 1
ATOM 1576 C CA . LEU A 1 194 ? -1.486 8.731 8.580 1.00 92.88 194 LEU A CA 1
ATOM 1577 C C . LEU A 1 194 ? -2.744 7.924 8.267 1.00 92.88 194 LEU A C 1
ATOM 1579 O O . LEU A 1 194 ? -3.605 8.419 7.545 1.00 92.88 194 LEU A O 1
ATOM 1583 N N . VAL A 1 195 ? -2.942 6.757 8.891 1.00 92.06 195 VAL A N 1
ATOM 1584 C CA . VAL A 1 195 ? -4.206 6.014 8.746 1.00 92.06 195 VAL A CA 1
ATOM 1585 C C . VAL A 1 195 ? -5.399 6.825 9.273 1.00 92.06 195 VAL A C 1
ATOM 1587 O O . VAL A 1 195 ? -6.438 6.902 8.617 1.00 92.06 195 VAL A O 1
ATOM 1590 N N . ALA A 1 196 ? -5.251 7.550 10.387 1.00 90.75 196 ALA A N 1
ATOM 1591 C CA . ALA A 1 196 ? -6.295 8.446 10.882 1.00 90.75 196 ALA A CA 1
ATOM 1592 C C . ALA A 1 196 ? -6.552 9.636 9.933 1.00 90.75 196 ALA A C 1
ATOM 1594 O O . ALA A 1 196 ? -7.678 10.143 9.864 1.00 90.75 196 ALA A O 1
ATOM 1595 N N . LYS A 1 197 ? -5.537 10.093 9.187 1.00 92.81 197 LYS A N 1
ATOM 1596 C CA . LYS A 1 197 ? -5.696 11.092 8.115 1.00 92.81 197 LYS A CA 1
ATOM 1597 C C . LYS A 1 197 ? -6.447 10.486 6.915 1.00 92.81 197 LYS A C 1
ATOM 1599 O O . LYS A 1 197 ? -7.482 11.028 6.540 1.00 92.81 197 LYS A O 1
ATOM 1604 N N . CYS A 1 198 ? -6.031 9.321 6.410 1.00 91.38 198 CYS A N 1
ATOM 1605 C CA . CYS A 1 198 ? -6.678 8.569 5.320 1.00 91.38 198 CYS A CA 1
ATOM 1606 C C . CYS A 1 198 ? -8.176 8.300 5.559 1.00 91.38 198 CYS A C 1
ATOM 1608 O O . CYS A 1 198 ? -8.997 8.378 4.641 1.00 91.38 198 CYS A O 1
ATOM 1610 N N . LEU A 1 199 ? -8.560 8.003 6.804 1.00 87.12 199 LEU A N 1
ATOM 1611 C CA . LEU A 1 199 ? -9.952 7.728 7.175 1.00 87.12 199 LEU A CA 1
ATOM 1612 C C . LEU A 1 199 ? -10.771 8.986 7.506 1.00 87.12 199 LEU A C 1
ATOM 1614 O O . LEU A 1 199 ? -11.958 8.874 7.833 1.00 87.12 199 LEU A O 1
ATOM 1618 N N . ASN A 1 200 ? -10.161 10.178 7.481 1.00 85.31 200 ASN A N 1
ATOM 1619 C CA . ASN A 1 200 ? -10.726 11.394 8.072 1.00 85.31 200 ASN A CA 1
ATOM 1620 C C . ASN A 1 200 ? -11.228 11.162 9.511 1.00 85.31 200 ASN A C 1
ATOM 1622 O O . ASN A 1 200 ? -12.280 11.671 9.915 1.00 85.31 200 ASN A O 1
ATOM 1626 N N . TYR A 1 201 ? -10.486 10.361 10.278 1.00 66.56 201 TYR A N 1
ATOM 1627 C CA . TYR A 1 201 ? -10.774 10.041 11.672 1.00 66.56 201 TYR A CA 1
ATOM 1628 C C . TYR A 1 201 ? -10.683 11.334 12.500 1.00 66.56 201 TYR A C 1
ATOM 1630 O O . TYR A 1 201 ? -9.726 12.089 12.338 1.00 66.56 201 TYR A O 1
ATOM 1638 N N . HIS A 1 202 ? -11.708 11.626 13.308 1.00 66.31 202 HIS A N 1
ATOM 1639 C CA . HIS A 1 202 ? -11.984 12.915 13.986 1.00 66.31 202 HIS A CA 1
ATOM 1640 C C . HIS A 1 202 ? -12.626 14.045 13.154 1.00 66.31 202 HIS A C 1
ATOM 1642 O O . HIS A 1 202 ? -12.832 15.142 13.673 1.00 66.31 202 HIS A O 1
ATOM 1648 N N . SER A 1 203 ? -13.011 13.812 11.896 1.00 70.38 203 SER A N 1
ATOM 1649 C CA . SER A 1 203 ? -13.897 14.743 11.175 1.00 70.38 203 SER A CA 1
ATOM 1650 C C . SER A 1 203 ? -15.379 14.481 11.497 1.00 70.38 203 SER A C 1
ATOM 1652 O O . SER A 1 203 ? -15.747 13.381 11.908 1.00 70.38 203 SER A O 1
ATOM 1654 N N . ARG A 1 204 ? -16.267 15.463 11.245 1.00 59.94 204 ARG A N 1
ATOM 1655 C CA . ARG A 1 204 ? -17.735 15.292 11.386 1.00 59.94 204 ARG A CA 1
ATOM 1656 C C . ARG A 1 204 ? -18.304 14.148 10.526 1.00 59.94 204 ARG A C 1
ATOM 1658 O O . ARG A 1 204 ? -19.403 13.681 10.803 1.00 59.94 204 ARG A O 1
ATOM 1665 N N . LYS A 1 205 ? -17.589 13.723 9.477 1.00 71.69 205 LYS A N 1
ATOM 1666 C CA . LYS A 1 205 ? -17.960 12.629 8.568 1.00 71.69 205 LYS A CA 1
ATOM 1667 C C . LYS A 1 205 ? -16.759 11.697 8.371 1.00 71.69 205 LYS A C 1
ATOM 1669 O O . LYS A 1 205 ? -16.037 11.810 7.381 1.00 71.69 205 LYS A 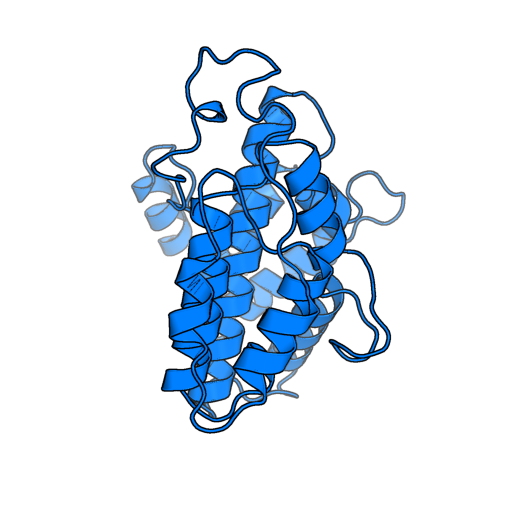O 1
ATOM 1674 N N . THR A 1 206 ? -16.530 10.793 9.323 1.00 70.81 206 THR A N 1
ATOM 1675 C CA . THR A 1 206 ? -15.472 9.778 9.200 1.00 70.81 206 THR A CA 1
ATOM 1676 C C . THR A 1 206 ? -15.798 8.793 8.071 1.00 70.81 206 THR A C 1
ATOM 1678 O O . THR A 1 206 ? -16.960 8.473 7.822 1.00 70.81 206 THR A O 1
ATOM 1681 N N . ARG A 1 207 ? -14.770 8.277 7.386 1.00 77.44 207 ARG A N 1
ATOM 1682 C CA . ARG A 1 207 ? -14.921 7.238 6.347 1.00 77.44 207 ARG A CA 1
ATOM 1683 C C . ARG A 1 207 ? -14.895 5.815 6.920 1.00 77.44 207 ARG A C 1
ATOM 1685 O O . ARG A 1 207 ? -14.977 4.846 6.174 1.00 77.44 207 ARG A O 1
ATOM 1692 N N . MET A 1 208 ? -14.796 5.676 8.243 1.00 81.06 208 MET A N 1
ATOM 1693 C CA . MET A 1 208 ? -14.548 4.396 8.912 1.00 81.06 208 MET A CA 1
ATOM 1694 C C . MET A 1 208 ? -15.652 3.363 8.662 1.00 81.06 208 MET A C 1
ATOM 1696 O O . MET A 1 208 ? -15.349 2.204 8.398 1.00 81.06 208 MET A O 1
ATOM 1700 N N . SER A 1 209 ? -16.926 3.766 8.714 1.00 81.06 209 SER A N 1
ATOM 1701 C CA . SER A 1 209 ? -18.056 2.860 8.462 1.00 81.06 209 SER A CA 1
ATOM 1702 C C . SER A 1 209 ? -18.112 2.394 7.006 1.00 81.06 209 SER A C 1
ATOM 1704 O O . SER A 1 209 ? -18.345 1.214 6.753 1.00 81.06 209 SER A O 1
ATOM 1706 N N . VAL A 1 210 ? -17.844 3.304 6.064 1.00 84.69 210 VAL A N 1
ATOM 1707 C CA . VAL A 1 210 ? -17.782 3.012 4.625 1.00 84.69 210 VAL A CA 1
ATOM 1708 C C . VAL A 1 210 ? -16.668 2.010 4.345 1.00 84.69 210 VAL A C 1
ATOM 1710 O O . VAL A 1 210 ? -16.912 0.980 3.727 1.00 84.69 210 VAL A O 1
ATOM 1713 N N . ILE A 1 211 ? -15.474 2.269 4.875 1.00 85.12 211 ILE A N 1
ATOM 1714 C CA . ILE A 1 211 ? -14.306 1.412 4.666 1.00 85.12 211 ILE A CA 1
ATOM 1715 C C . ILE A 1 211 ? -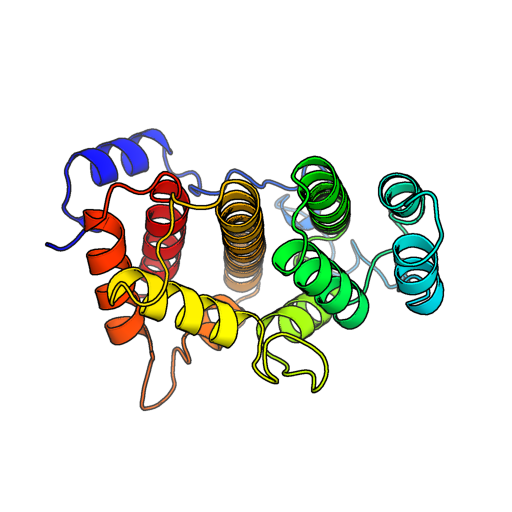14.493 0.058 5.350 1.00 85.12 211 ILE A C 1
ATOM 1717 O O . ILE A 1 211 ? -14.222 -0.964 4.739 1.00 85.12 211 ILE A O 1
ATOM 1721 N N . THR A 1 212 ? -15.054 0.014 6.561 1.00 84.88 212 THR A N 1
ATOM 1722 C CA . THR A 1 212 ? -15.358 -1.264 7.231 1.00 84.88 212 THR A CA 1
ATOM 1723 C C . THR A 1 212 ? -16.314 -2.116 6.394 1.00 84.88 212 THR A C 1
ATOM 1725 O O . THR A 1 212 ? -16.067 -3.302 6.199 1.00 84.88 212 THR A O 1
ATOM 1728 N N . LYS A 1 213 ? -17.382 -1.513 5.851 1.00 88.81 213 LYS A N 1
ATOM 1729 C CA . LYS A 1 213 ? -18.339 -2.222 4.992 1.00 88.81 213 LYS A CA 1
ATOM 1730 C C . LYS A 1 213 ? -17.685 -2.722 3.700 1.00 88.81 213 LYS A C 1
ATOM 1732 O O . LYS A 1 213 ? -17.962 -3.844 3.287 1.00 88.81 213 LYS A O 1
ATOM 1737 N N . LEU A 1 214 ? -16.828 -1.906 3.087 1.00 89.00 214 LEU A N 1
ATOM 1738 C CA . LEU A 1 214 ? -16.089 -2.272 1.879 1.00 89.00 214 LEU A CA 1
ATOM 1739 C C . LEU A 1 214 ? -15.171 -3.476 2.133 1.00 89.00 214 LEU A C 1
ATOM 1741 O O . LEU A 1 214 ? -15.209 -4.443 1.380 1.00 89.00 214 LEU A O 1
ATOM 1745 N N . LEU A 1 215 ? -14.405 -3.458 3.227 1.00 89.44 215 LEU A N 1
ATOM 1746 C CA . LEU A 1 215 ? -13.510 -4.561 3.581 1.00 89.44 215 LEU A CA 1
ATOM 1747 C C . LEU A 1 215 ? -14.285 -5.841 3.929 1.00 89.44 215 LEU A C 1
ATOM 1749 O O . LEU A 1 215 ? -13.876 -6.925 3.524 1.00 89.44 215 LEU A O 1
ATOM 1753 N N . ASP A 1 216 ? -15.438 -5.733 4.599 1.00 88.62 216 ASP A N 1
ATOM 1754 C CA . ASP A 1 216 ? -16.334 -6.877 4.815 1.00 88.62 216 ASP A CA 1
ATOM 1755 C C . ASP A 1 216 ? -16.831 -7.463 3.481 1.00 88.62 216 ASP A C 1
ATOM 1757 O O . ASP A 1 216 ? -16.905 -8.681 3.340 1.00 88.62 216 ASP A O 1
ATOM 1761 N N . MET A 1 217 ? -17.170 -6.634 2.487 1.00 89.19 217 MET A N 1
ATOM 1762 C CA . MET A 1 217 ? -17.575 -7.114 1.157 1.00 89.19 217 MET A CA 1
ATOM 1763 C C . MET A 1 217 ? -16.427 -7.836 0.449 1.00 89.19 217 MET A C 1
ATOM 1765 O O . MET A 1 217 ? -16.610 -8.966 0.001 1.00 89.19 217 MET A O 1
ATOM 1769 N N . LEU A 1 218 ? -15.241 -7.224 0.424 1.00 89.56 218 LEU A N 1
ATOM 1770 C CA . LEU A 1 218 ? -14.034 -7.803 -0.169 1.00 89.56 218 LEU A CA 1
ATOM 1771 C C . LEU A 1 218 ? -13.649 -9.127 0.485 1.00 89.56 218 LEU A C 1
ATOM 1773 O O . LEU A 1 218 ? -13.273 -10.058 -0.219 1.00 89.56 218 LEU A O 1
ATOM 1777 N N . TYR A 1 219 ? -13.807 -9.257 1.805 1.00 87.88 219 TYR A N 1
ATOM 1778 C CA . TYR A 1 219 ? -13.507 -10.500 2.515 1.00 87.88 219 TYR A CA 1
ATOM 1779 C C . TYR A 1 219 ? -14.292 -11.712 1.973 1.00 87.88 219 TYR A C 1
ATOM 1781 O O . TYR A 1 219 ? -13.815 -12.844 2.003 1.00 87.88 219 TYR A O 1
ATOM 1789 N N . ASN A 1 220 ? -15.491 -11.477 1.435 1.00 83.62 220 ASN A N 1
ATOM 1790 C CA . ASN A 1 220 ? -16.366 -12.532 0.921 1.00 83.62 220 ASN A CA 1
ATOM 1791 C C . ASN A 1 220 ? -16.114 -12.884 -0.557 1.00 83.62 220 ASN A C 1
ATOM 1793 O O . ASN A 1 220 ? -16.820 -13.731 -1.095 1.00 83.62 220 ASN A O 1
ATOM 1797 N N . THR A 1 221 ? -15.139 -12.250 -1.213 1.00 82.44 221 THR A N 1
ATOM 1798 C CA . THR A 1 221 ? -14.854 -12.467 -2.645 1.00 82.44 221 THR A CA 1
ATOM 1799 C C . THR A 1 221 ? -14.030 -13.724 -2.926 1.00 82.44 221 THR A C 1
ATOM 1801 O O . THR A 1 221 ? -14.150 -14.298 -4.002 1.00 82.44 221 THR A O 1
ATOM 1804 N N . GLY A 1 222 ? -13.209 -14.174 -1.971 1.00 79.81 222 GLY A N 1
ATOM 1805 C CA . GLY A 1 222 ? -12.307 -15.315 -2.171 1.00 79.81 222 GLY A CA 1
ATOM 1806 C C . GLY A 1 222 ? -10.997 -14.988 -2.902 1.00 79.81 222 GLY A C 1
ATOM 1807 O O . GLY A 1 222 ? -10.237 -15.912 -3.177 1.00 79.81 222 GLY A O 1
ATOM 1808 N N . TYR A 1 223 ? -10.716 -13.714 -3.204 1.00 86.81 223 TYR A N 1
ATOM 1809 C CA . TYR A 1 223 ? -9.493 -13.314 -3.908 1.00 86.81 223 TYR A CA 1
ATOM 1810 C C . TYR A 1 223 ? -8.209 -13.587 -3.104 1.00 86.81 223 TYR A C 1
ATOM 1812 O O . TYR A 1 223 ? -8.205 -13.711 -1.881 1.00 86.81 223 TYR A O 1
ATOM 1820 N N . ASP A 1 224 ? -7.068 -13.661 -3.777 1.00 84.81 224 ASP A N 1
ATOM 1821 C CA . ASP A 1 224 ? -5.791 -14.027 -3.151 1.00 84.81 224 ASP A CA 1
ATOM 1822 C C . ASP A 1 224 ? -5.128 -12.883 -2.341 1.00 84.81 224 ASP A C 1
ATOM 1824 O O . ASP A 1 224 ? -4.088 -13.094 -1.705 1.00 84.81 224 ASP A O 1
ATOM 1828 N N . PHE A 1 225 ? -5.718 -11.680 -2.348 1.00 87.75 225 PHE A N 1
ATOM 1829 C CA . PHE A 1 225 ? -5.307 -10.525 -1.536 1.00 87.75 225 PHE A CA 1
ATOM 1830 C C . PHE A 1 225 ? -6.115 -10.369 -0.233 1.00 87.75 225 PHE A C 1
ATOM 1832 O O . PHE A 1 225 ? -6.049 -9.337 0.439 1.00 87.75 225 PHE A O 1
ATOM 1839 N N . LEU A 1 226 ? -6.880 -11.394 0.163 1.00 88.38 226 LEU A N 1
ATOM 1840 C CA . LEU A 1 226 ? -7.677 -11.379 1.396 1.00 88.38 226 LEU A CA 1
ATOM 1841 C C . LEU A 1 226 ? -6.854 -11.080 2.653 1.00 88.38 226 LEU A C 1
ATOM 1843 O O . LEU A 1 226 ? -7.358 -10.419 3.558 1.00 88.38 226 LEU A O 1
ATOM 1847 N N . THR A 1 227 ? -5.590 -11.503 2.705 1.00 88.00 227 THR A N 1
ATOM 1848 C CA . THR A 1 227 ? -4.695 -11.160 3.819 1.00 88.00 227 THR A CA 1
ATOM 1849 C C . THR A 1 227 ? -4.524 -9.648 3.941 1.00 88.00 227 THR A C 1
ATOM 1851 O O . THR A 1 227 ? 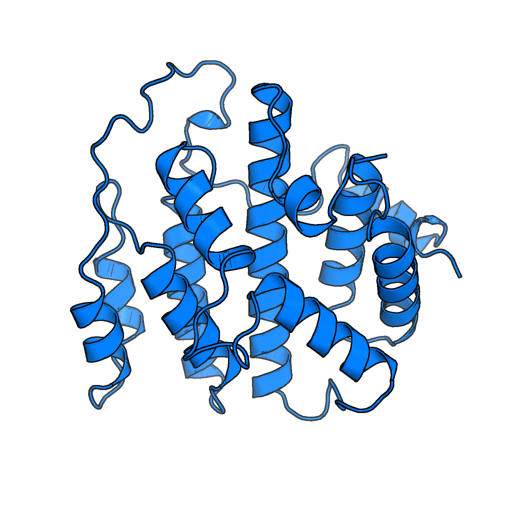-4.710 -9.108 5.023 1.00 88.00 227 THR A O 1
ATOM 1854 N N . GLN A 1 228 ? -4.304 -8.933 2.832 1.00 90.62 228 GLN A N 1
ATOM 1855 C CA . GLN A 1 228 ? -4.210 -7.470 2.842 1.00 90.62 228 GLN A CA 1
ATOM 1856 C C . GLN A 1 228 ? -5.523 -6.812 3.303 1.00 90.62 228 GLN A C 1
ATOM 1858 O O . GLN A 1 228 ? -5.504 -5.807 4.014 1.00 90.62 228 GLN A O 1
ATOM 1863 N N . VAL A 1 229 ? -6.676 -7.383 2.939 1.00 90.81 229 VAL A N 1
ATOM 1864 C CA . VAL A 1 229 ? -7.988 -6.908 3.419 1.00 90.81 229 VAL A CA 1
ATOM 1865 C C . VAL A 1 229 ? -8.104 -7.061 4.938 1.00 90.81 229 VAL A C 1
ATOM 1867 O O . VAL A 1 229 ? -8.537 -6.124 5.612 1.00 90.81 229 VAL A O 1
ATOM 1870 N N . ILE A 1 230 ? -7.694 -8.214 5.477 1.00 89.25 230 ILE A N 1
ATOM 1871 C CA . ILE A 1 230 ? -7.688 -8.486 6.919 1.00 89.25 230 ILE A CA 1
ATOM 1872 C C . ILE A 1 230 ? -6.737 -7.523 7.637 1.00 89.25 230 ILE A C 1
ATOM 1874 O O . ILE A 1 230 ? -7.149 -6.892 8.609 1.00 89.25 230 ILE A O 1
ATOM 1878 N N . ASP A 1 231 ? -5.509 -7.353 7.146 1.00 89.62 231 ASP A N 1
ATOM 1879 C CA . ASP A 1 231 ? -4.497 -6.485 7.759 1.00 89.62 231 ASP A CA 1
ATOM 1880 C C . ASP A 1 231 ? -4.988 -5.039 7.859 1.00 89.62 231 ASP A C 1
ATOM 1882 O O . ASP A 1 231 ? -4.910 -4.409 8.919 1.00 89.62 231 ASP A O 1
ATOM 1886 N N . LEU A 1 232 ? -5.580 -4.523 6.777 1.00 90.75 232 LEU A N 1
ATOM 1887 C CA . LEU A 1 232 ? -6.168 -3.189 6.775 1.00 90.75 232 LEU A CA 1
ATOM 1888 C C . LEU A 1 232 ? -7.363 -3.094 7.733 1.00 90.75 232 LEU A C 1
ATOM 1890 O O . LEU A 1 232 ? -7.507 -2.094 8.435 1.00 90.75 232 LEU A O 1
ATOM 1894 N N . ALA A 1 233 ? -8.214 -4.120 7.802 1.00 89.75 233 ALA A N 1
ATOM 1895 C CA . ALA A 1 233 ? -9.349 -4.141 8.723 1.00 89.75 233 ALA A CA 1
ATOM 1896 C C . ALA A 1 233 ? -8.908 -4.146 10.193 1.00 89.75 233 ALA A C 1
ATOM 1898 O O . ALA A 1 233 ? -9.517 -3.456 11.017 1.00 89.75 233 ALA A O 1
ATOM 1899 N N . LEU A 1 234 ? -7.841 -4.879 10.518 1.00 88.62 234 LEU A N 1
ATOM 1900 C CA . LEU A 1 234 ? -7.234 -4.887 11.846 1.00 88.62 234 LEU A CA 1
ATOM 1901 C C . LEU A 1 234 ? -6.685 -3.503 12.199 1.00 88.62 234 LEU A C 1
ATOM 1903 O O . LEU A 1 234 ? -7.044 -2.971 13.250 1.00 88.62 234 LEU A O 1
ATOM 1907 N N . LEU A 1 235 ? -5.920 -2.880 11.299 1.00 88.81 235 LEU A N 1
ATOM 1908 C CA . LEU A 1 235 ? -5.386 -1.532 11.501 1.00 88.81 235 LEU A CA 1
ATOM 1909 C C . LEU A 1 235 ? -6.500 -0.484 11.681 1.00 88.81 235 LEU A C 1
ATOM 1911 O O . LEU A 1 235 ? -6.445 0.344 12.588 1.00 88.81 235 LEU A O 1
ATOM 1915 N N . VAL A 1 236 ? -7.560 -0.537 10.868 1.00 87.94 236 VAL A N 1
ATOM 1916 C CA . VAL A 1 236 ? -8.734 0.344 11.020 1.00 87.94 236 VAL A CA 1
ATOM 1917 C C . VAL A 1 236 ? -9.419 0.119 12.372 1.00 87.94 236 VAL A C 1
ATOM 1919 O O . VAL A 1 236 ? -9.901 1.070 12.988 1.00 87.94 236 VAL A O 1
ATOM 1922 N N . ASN A 1 237 ? -9.474 -1.123 12.856 1.00 85.50 237 ASN A N 1
ATOM 1923 C CA . ASN A 1 237 ? -10.091 -1.442 14.138 1.00 85.50 237 ASN A CA 1
ATOM 1924 C C . ASN A 1 237 ? -9.260 -0.967 15.341 1.00 85.50 237 ASN A C 1
ATOM 1926 O O . ASN A 1 237 ? -9.854 -0.645 16.363 1.00 85.50 237 ASN A O 1
ATOM 1930 N N . GLN A 1 238 ? -7.933 -0.868 15.211 1.00 84.31 238 GLN A N 1
ATOM 1931 C CA . GLN A 1 238 ? -7.040 -0.328 16.248 1.00 84.31 238 GLN A CA 1
ATOM 1932 C C . GLN A 1 238 ? -7.241 1.175 16.513 1.00 84.31 238 GLN A C 1
ATOM 1934 O O . GLN A 1 238 ? -6.772 1.679 17.531 1.00 84.31 238 GLN A O 1
ATOM 1939 N N . LEU A 1 239 ? -7.919 1.899 15.616 1.00 81.31 239 LEU A N 1
ATOM 1940 C CA . LEU A 1 239 ? -8.222 3.320 15.804 1.00 81.31 239 LEU A CA 1
ATOM 1941 C C . LEU A 1 239 ? -9.449 3.580 16.683 1.00 81.31 239 LEU A C 1
ATOM 1943 O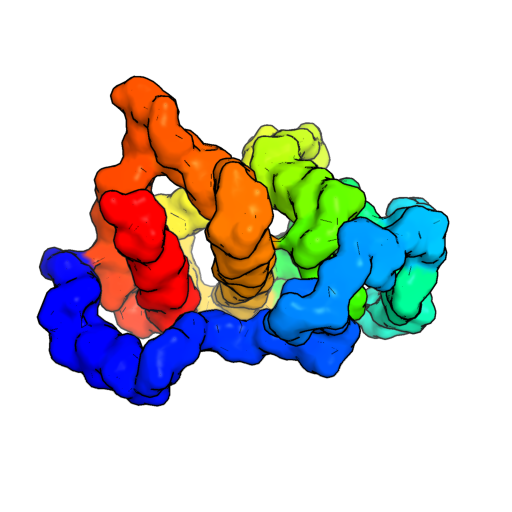 O . LEU A 1 239 ? -9.587 4.703 17.165 1.00 81.31 239 LEU A O 1
ATOM 1947 N N . LYS A 1 240 ? -10.339 2.593 16.844 1.00 73.56 240 LYS A N 1
ATOM 1948 C CA . LYS A 1 240 ? -11.582 2.713 17.622 1.00 73.56 240 LYS A CA 1
ATOM 1949 C C . LYS A 1 240 ? -11.309 2.756 19.118 1.00 73.56 240 LYS A C 1
ATOM 1951 O O . LYS A 1 240 ? -11.987 3.574 19.774 1.00 73.56 240 LYS A O 1
#

Foldseek 3Di:
DQVCPDPVLVVLVVVCVPPALPPLPLPDDCLVPPDDDLCPLPLQADEDDLVVCVVLCPDPPRPLLVVLVQQDLRYAHFLVSLQVLLQCLLVDQDQVSVVSSLV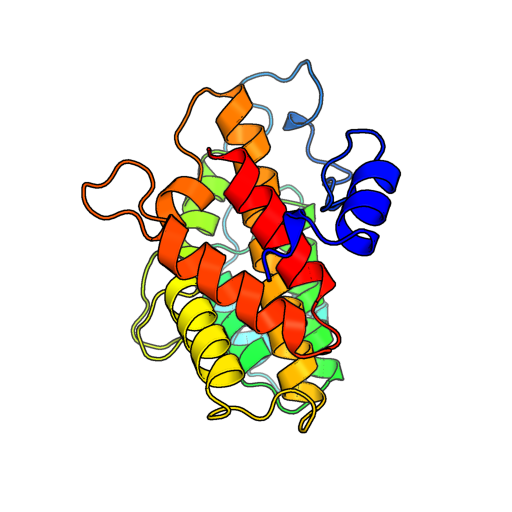SLSSRCSSDACLHPRVVVRLLCQAAPFDVPGLVRGRVLVSLVVVLVCCLVVVDDQPPGPSNNSSNLSSLSSNLNNQVVQVVSCVVVVHQGSVCVSQVPPDPDGCLVVLSVSLVSVCPPPDPSNSSSSSNNVSSVVVD

Organism: Aphis gossypii (NCBI:txid80765)

Secondary structure (DSSP, 8-state):
--GGGSHHHHHHHHHTTTS-S-----TT-GGGSS---TTTT-S--EEPPHHHHHHHHHSSS--HHHHGGG-BTTEE--HHHHHHHHHHHHH---HHHHHHHHHHHHHHHHHS-TTSHHHHHHHHHHHH---TTSGGGS-HHHHHHHHHHHHHHTSS-TTS-HHHHHHHHHHHHHHHHHHHHHHHHHHHHT---HHHHHTTTTSSS-SHHHHHHHHHHHHTS--TTHHHHHHHHHHHHTT-